Protein AF-0000000084442687 (afdb_homodimer)

Nearest PDB structures (foldseek):
  8gug-assembly1_A-2  TM=8.473E-01  e=2.117E-13  Vibrio parahaemolyticus RIMD 2210633
  6d0i-assembly2_C  TM=8.427E-01  e=3.547E-13  Sphingobium sp. YBL2
  6d0h-assembly2_C  TM=8.325E-01  e=9.956E-13  Sphingobium sp. YBL2
  6gw6-assembly1_D  TM=7.956E-01  e=2.013E-09  Pseudomonas putida KT2440
  4z9d-assembly3_C  TM=3.644E-01  e=1.236E-01  Escherichia coli

Solvent-accessible surface area (backbone atoms only — not comparable to full-atom values): 16606 Å² total; per-residue (Å²): 110,47,64,31,16,34,68,34,89,56,82,54,62,76,64,67,60,50,9,61,66,16,47,78,40,60,55,52,58,31,48,60,61,35,56,37,34,71,32,11,61,35,66,40,41,21,48,53,51,51,27,51,74,66,72,39,54,75,49,56,44,67,35,23,37,34,35,36,53,45,55,52,84,34,44,45,77,44,56,77,87,70,49,61,91,64,62,73,43,70,75,62,50,65,67,36,20,53,49,30,42,60,76,34,68,68,49,84,74,36,41,24,36,35,35,58,26,79,87,41,60,92,43,44,29,35,43,34,37,54,81,36,86,66,38,69,69,38,60,75,44,54,43,79,72,45,78,45,71,41,62,56,82,127,110,46,65,32,17,33,68,34,88,55,83,54,60,77,64,66,60,51,8,61,66,16,46,78,40,62,54,52,58,31,48,60,60,35,55,36,34,71,31,11,62,36,66,40,40,20,48,53,52,53,28,51,73,67,72,38,54,74,48,57,44,68,37,23,38,34,35,35,52,46,56,54,86,33,45,45,77,45,53,77,88,72,50,61,90,63,64,74,42,70,75,60,48,65,67,36,19,52,49,31,41,58,76,34,66,68,49,86,74,38,41,25,35,34,35,57,26,78,90,42,60,91,42,44,27,35,45,32,38,53,80,36,85,65,39,70,69,38,60,75,43,54,42,78,72,47,77,47,70,42,62,55,82,126

Secondary structure (DSSP, 8-state):
-EEEEEEES---HHHHTT-THHHHS--SS--TT---EEEESSHHHHHHHHHHHHT-BSSS-EEEEEEEEE-GGGEEE--GGGSPTTTT-SS--HHHHHHHIIIIIT-SS-SEEEEE-SS-TTSEEEEE-TTSTTHHHHHTTEEEEEEEE-----/-EEEEEEES---HHHHTT-THHHHS--SS--TT---EEEESSHHHHHHHHHHHHT-BSSS-EEEEEEEEE-GGGEEE--GGGSPTTTT-SS--HHHHHHHIIIIIT-SS-SEEEEE-SSSTTSEEEEE-TTSTTHHHHHTTEEEEEEEE-----

Organism: Legionella spiritensis (NCBI:txid452)

Foldseek 3Di:
DAKKKAKAADPDLCVQLVQCVQCDDPDLAAHRHARKHKIWRDPVVNLVVVCVVVVHDLFFDKIWMKMWDDDPQQEAEDAPVRADPCSLPPPRDCRNNVVCCVPDVVDARHQWYWAADSVGRVTIMIMGRCPHPCNVVGSVRMDIPGMDTGHHDD/DAKWKAKAADPDLCVQLVQCVQCDDPALAAHHHARKHKIWRDPVVNLVVVCVVVVHDPFFDKIWMKMWDDDPQQEAEDAPVRADPCSLPPPRDCRNNVVNCVPDVVDQRHQWYWAADSVGRVTIMIMGRCPHPCNVVGSVRMDIPGMDTGHHDD

InterPro domains:
  IPR014914 RES domain [PF08808] (4-136)
  IPR014914 RES domain [SM00953] (16-142)

pLDDT: mean 94.22, std 6.32, range [55.47, 98.81]

Structure (mmCIF, N/CA/C/O backbone):
data_AF-0000000084442687-model_v1
#
loop_
_entity.id
_entity.type
_entity.pdbx_description
1 polymer 'RES domain protein'
#
loop_
_atom_site.group_PDB
_atom_site.id
_atom_site.type_symbol
_atom_site.label_atom_id
_atom_site.label_alt_id
_atom_site.label_comp_id
_atom_site.label_asym_id
_atom_site.label_entity_id
_atom_site.label_seq_id
_atom_site.pdbx_PDB_ins_code
_atom_site.Cartn_x
_atom_site.Cartn_y
_atom_site.Cartn_z
_atom_site.occupancy
_atom_site.B_iso_or_equiv
_atom_site.auth_seq_id
_atom_site.auth_comp_id
_atom_site.auth_asym_id
_atom_site.auth_atom_id
_atom_site.pdbx_PDB_model_num
ATOM 1 N N . MET A 1 1 ? -2.361 -17.156 10.781 1 72.44 1 MET A N 1
ATOM 2 C CA . MET A 1 1 ? -3.221 -16.719 9.68 1 72.44 1 MET A CA 1
ATOM 3 C C . MET A 1 1 ? -2.857 -15.312 9.227 1 72.44 1 MET A C 1
ATOM 5 O O . MET A 1 1 ? -2.461 -14.477 10.039 1 72.44 1 MET A O 1
ATOM 9 N N . ALA A 1 2 ? -2.773 -15.211 7.918 1 79.69 2 ALA A N 1
ATOM 10 C CA . ALA A 1 2 ? -2.467 -13.891 7.371 1 79.69 2 ALA A CA 1
ATOM 11 C C . ALA A 1 2 ? -3.549 -13.438 6.395 1 79.69 2 ALA A C 1
ATOM 13 O O . ALA A 1 2 ? -4.117 -14.258 5.664 1 79.69 2 ALA A O 1
ATOM 14 N N . MET A 1 3 ? -3.908 -12.227 6.469 1 93.75 3 MET A N 1
ATOM 15 C CA . MET A 1 3 ? -4.891 -11.633 5.57 1 93.75 3 MET A CA 1
ATOM 16 C C . MET A 1 3 ? -4.227 -11.133 4.289 1 93.75 3 MET A C 1
ATOM 18 O O . MET A 1 3 ? -3.164 -10.516 4.34 1 93.75 3 MET A O 1
ATOM 22 N N . TRP A 1 4 ? -4.883 -11.547 3.197 1 97.69 4 TRP A N 1
ATOM 23 C CA . TRP A 1 4 ? -4.422 -11.125 1.879 1 97.69 4 TRP A CA 1
ATOM 24 C C . TRP A 1 4 ? -5.539 -10.43 1.104 1 97.69 4 TRP A C 1
ATOM 26 O O . TRP A 1 4 ? -6.719 -10.617 1.412 1 97.69 4 TRP A O 1
ATOM 36 N N . TYR A 1 5 ? -5.109 -9.688 0.091 1 98.06 5 TYR A N 1
ATOM 37 C CA . TYR A 1 5 ? -6.07 -8.828 -0.597 1 98.06 5 TYR A CA 1
ATOM 38 C C . TYR A 1 5 ? -5.934 -8.961 -2.109 1 98.06 5 TYR A C 1
ATOM 40 O O . TYR A 1 5 ? -4.832 -9.156 -2.625 1 98.06 5 TYR A O 1
ATOM 48 N N . ARG A 1 6 ? -7.031 -8.844 -2.775 1 97.25 6 ARG A N 1
ATOM 49 C CA . ARG A 1 6 ? -7.062 -8.898 -4.234 1 97.25 6 ARG A CA 1
ATOM 50 C C . ARG A 1 6 ? -8.031 -7.863 -4.797 1 97.25 6 ARG A C 1
ATOM 52 O O . ARG A 1 6 ? -9.094 -7.625 -4.223 1 97.25 6 ARG A O 1
ATOM 59 N N . ALA A 1 7 ? -7.605 -7.262 -5.855 1 96.75 7 ALA A N 1
ATOM 60 C CA . ALA A 1 7 ? -8.438 -6.34 -6.621 1 96.75 7 ALA A CA 1
ATOM 61 C C . ALA A 1 7 ? -8.891 -6.969 -7.934 1 96.75 7 ALA A C 1
ATOM 63 O O . ALA A 1 7 ? -8.156 -7.742 -8.547 1 96.75 7 ALA A O 1
ATOM 64 N N . HIS A 1 8 ? -10.062 -6.66 -8.328 1 95.56 8 HIS A N 1
ATOM 65 C CA . HIS A 1 8 ? -10.609 -7.199 -9.57 1 95.56 8 HIS A CA 1
ATOM 66 C C . HIS A 1 8 ? -11.641 -6.258 -10.172 1 95.56 8 HIS A C 1
ATOM 68 O O . HIS A 1 8 ? -12.18 -5.391 -9.477 1 95.56 8 HIS A O 1
ATOM 74 N N . ASN A 1 9 ? -11.922 -6.402 -11.453 1 93.75 9 ASN A N 1
ATOM 75 C CA . ASN A 1 9 ? -12.859 -5.535 -12.156 1 93.75 9 ASN A CA 1
ATOM 76 C C . ASN A 1 9 ? -14.297 -6 -11.969 1 93.75 9 ASN A C 1
ATOM 78 O O . ASN A 1 9 ? -15.242 -5.266 -12.289 1 93.75 9 ASN A O 1
ATOM 82 N N . THR A 1 10 ? -14.461 -7.215 -11.422 1 94.88 10 THR A N 1
ATOM 83 C CA . THR A 1 10 ? -15.805 -7.723 -11.188 1 94.88 10 THR A CA 1
ATOM 84 C C . THR A 1 10 ? -16.016 -8.055 -9.711 1 94.88 10 THR A C 1
ATOM 86 O O . THR A 1 10 ? -15.055 -8.352 -9 1 94.88 10 THR A O 1
ATOM 89 N N . LYS A 1 11 ? -17.297 -8.062 -9.32 1 95.12 11 LYS A N 1
ATOM 90 C CA . LYS A 1 11 ? -17.641 -8.391 -7.941 1 95.12 11 LYS A CA 1
ATOM 91 C C . LYS A 1 11 ? -17.875 -9.891 -7.781 1 95.12 11 LYS A C 1
ATOM 93 O O . LYS A 1 11 ? -18.031 -10.383 -6.66 1 95.12 11 LYS A O 1
ATOM 98 N N . MET A 1 12 ? -17.938 -10.617 -8.867 1 94.5 12 MET A N 1
ATOM 99 C CA . MET A 1 12 ? -18.297 -12.031 -8.836 1 94.5 12 MET A CA 1
ATOM 100 C C . MET A 1 12 ? -17.141 -12.875 -8.344 1 94.5 12 MET A C 1
ATOM 102 O O . MET A 1 12 ? -16.234 -13.195 -9.117 1 94.5 12 MET A O 1
ATOM 106 N N . ILE A 1 13 ? -17.281 -13.422 -7.188 1 91.38 13 ILE A N 1
ATOM 107 C CA . ILE A 1 13 ? -16.219 -14.125 -6.473 1 91.38 13 ILE A CA 1
ATOM 108 C C . ILE A 1 13 ? -15.727 -15.305 -7.312 1 91.38 13 ILE A C 1
ATOM 110 O O . ILE A 1 13 ? -14.531 -15.594 -7.34 1 91.38 13 ILE A O 1
ATOM 114 N N . LYS A 1 14 ? -16.641 -16.031 -7.984 1 90.19 14 LYS A N 1
ATOM 115 C CA . LYS A 1 14 ? -16.281 -17.219 -8.773 1 90.19 14 LYS A CA 1
ATOM 116 C C . LYS A 1 14 ? -15.242 -16.859 -9.844 1 90.19 14 LYS A C 1
ATOM 118 O O . LYS A 1 14 ? -14.398 -17.688 -10.188 1 90.19 14 LYS A O 1
ATOM 123 N N . TYR A 1 15 ? -15.234 -15.625 -10.32 1 93.38 15 TYR A N 1
ATOM 124 C CA . TYR A 1 15 ? -14.273 -15.195 -11.336 1 93.38 15 TYR A CA 1
ATOM 125 C C . TYR A 1 15 ? -13.016 -14.633 -10.695 1 93.38 15 TYR A C 1
ATOM 127 O O . TYR A 1 15 ? -11.914 -14.812 -11.211 1 93.38 15 TYR A O 1
ATOM 135 N N . VAL A 1 16 ? -13.172 -14.062 -9.547 1 94.25 16 VAL A N 1
ATOM 136 C CA . VAL A 1 16 ? -12.086 -13.367 -8.859 1 94.25 16 VAL A CA 1
ATOM 137 C C . VAL A 1 16 ? -11.008 -14.375 -8.445 1 94.25 16 VAL A C 1
ATOM 139 O O . VAL A 1 16 ? -9.812 -14.07 -8.516 1 94.25 16 VAL A O 1
ATOM 142 N N . PHE A 1 17 ? -11.414 -15.602 -8.102 1 94.62 17 PHE A N 1
ATOM 143 C CA . PHE A 1 17 ? -10.445 -16.547 -7.574 1 94.62 17 PHE A CA 1
ATOM 144 C C . PHE A 1 17 ? -10.359 -17.797 -8.453 1 94.62 17 PHE A C 1
ATOM 146 O O . PHE A 1 17 ? -9.875 -18.844 -8.023 1 94.62 17 PHE A O 1
ATOM 153 N N . SER A 1 18 ? -10.875 -17.688 -9.695 1 94.44 18 SER A N 1
ATOM 154 C CA . SER A 1 18 ? -10.789 -18.828 -10.617 1 94.44 18 SER A CA 1
ATOM 155 C C . SER A 1 18 ? -9.359 -19.047 -11.094 1 94.44 18 SER A C 1
ATOM 157 O O . SER A 1 18 ? -8.961 -20.188 -11.344 1 94.44 18 SER A O 1
ATOM 159 N N . GLY A 1 19 ? -8.617 -17.922 -11.234 1 96.62 19 GLY A N 1
ATOM 160 C CA . GLY A 1 19 ? -7.273 -17.969 -11.781 1 96.62 19 GLY A CA 1
ATOM 161 C C . GLY A 1 19 ? -7.246 -18.062 -13.289 1 96.62 19 GLY A C 1
ATOM 162 O O . GLY A 1 19 ? -6.195 -18.328 -13.883 1 96.62 19 GLY A O 1
ATOM 163 N N . ASP A 1 20 ? -8.383 -17.797 -13.961 1 96.5 20 ASP A N 1
ATOM 164 C CA . ASP A 1 20 ? -8.539 -18.047 -15.391 1 96.5 20 ASP A CA 1
ATOM 165 C C . ASP A 1 20 ? -7.66 -17.094 -16.203 1 96.5 20 ASP A C 1
ATOM 167 O O . ASP A 1 20 ? -7.25 -17.422 -17.312 1 96.5 20 ASP A O 1
ATOM 171 N N . GLY A 1 21 ? -7.336 -15.977 -15.664 1 94.75 21 GLY A N 1
ATOM 172 C CA . GLY A 1 21 ? -6.477 -15.047 -16.391 1 94.75 21 GLY A CA 1
ATOM 173 C C . GLY A 1 21 ? -5.148 -15.656 -16.797 1 94.75 21 GLY A C 1
ATOM 174 O O . GLY A 1 21 ? -4.633 -15.367 -17.875 1 94.75 21 GLY A O 1
ATOM 175 N N . GLY A 1 22 ? -4.613 -16.531 -15.938 1 96.94 22 GLY A N 1
ATOM 176 C CA . GLY A 1 22 ? -3.32 -17.156 -16.188 1 96.94 22 GLY A CA 1
ATOM 177 C C . GLY A 1 22 ? -3.322 -18.062 -17.391 1 96.94 22 GLY A C 1
ATOM 178 O O . GLY A 1 22 ? -2.264 -18.406 -17.922 1 96.94 22 GLY A O 1
ATOM 179 N N . LEU A 1 23 ? -4.562 -18.484 -17.828 1 97.38 23 LEU A N 1
ATOM 180 C CA . LEU A 1 23 ? -4.664 -19.344 -19 1 97.38 23 LEU A CA 1
ATOM 181 C C . LEU A 1 23 ? -4.281 -18.562 -20.266 1 97.38 23 LEU A C 1
ATOM 183 O O . LEU A 1 23 ? -3.773 -19.141 -21.219 1 97.38 23 LEU A O 1
ATOM 187 N N . TYR A 1 24 ? -4.41 -17.188 -20.234 1 96.25 24 TYR A N 1
ATOM 188 C CA . TYR A 1 24 ? -4.34 -16.406 -21.453 1 96.25 24 TYR A CA 1
ATOM 189 C C . TYR A 1 24 ? -3.105 -15.516 -21.469 1 96.25 24 TYR A C 1
ATOM 191 O O . TYR A 1 24 ? -2.65 -15.086 -22.531 1 96.25 24 TYR A O 1
ATOM 199 N N . VAL A 1 25 ? -2.582 -15.172 -20.312 1 94.88 25 VAL A N 1
ATOM 200 C CA . VAL A 1 25 ? -1.442 -14.266 -20.25 1 94.88 25 VAL A CA 1
ATOM 201 C C . VAL A 1 25 ? -0.451 -14.766 -19.203 1 94.88 25 VAL A C 1
ATOM 203 O O . VAL A 1 25 ? -0.851 -15.234 -18.125 1 94.88 25 VAL A O 1
ATOM 206 N N . PRO A 1 26 ? 0.841 -14.664 -19.531 1 96.88 26 PRO A N 1
ATOM 207 C CA . PRO A 1 26 ? 1.824 -14.977 -18.5 1 96.88 26 PRO A CA 1
ATOM 208 C C . PRO A 1 26 ? 1.978 -13.859 -17.469 1 96.88 26 PRO A C 1
ATOM 210 O O . PRO A 1 26 ? 1.725 -12.695 -17.781 1 96.88 26 PRO A O 1
ATOM 213 N N . GLY A 1 27 ? 2.281 -14.227 -16.312 1 95.94 27 GLY A N 1
ATOM 214 C CA . GLY A 1 27 ? 2.701 -13.312 -15.266 1 95.94 27 GLY A CA 1
ATOM 215 C C . GLY A 1 27 ? 4.129 -13.539 -14.805 1 95.94 27 GLY A C 1
ATOM 216 O O . GLY A 1 27 ? 4.867 -14.312 -15.422 1 95.94 27 GLY A O 1
ATOM 217 N N . ARG A 1 28 ? 4.543 -12.883 -13.812 1 96.56 28 ARG A N 1
ATOM 218 C CA . ARG A 1 28 ? 5.895 -13.062 -13.297 1 96.56 28 ARG A CA 1
ATOM 219 C C . ARG A 1 28 ? 6.098 -14.469 -12.75 1 96.56 28 ARG A C 1
ATOM 221 O O . ARG A 1 28 ? 7.164 -15.062 -12.93 1 96.56 28 ARG A O 1
ATOM 228 N N . TRP A 1 29 ? 4.965 -15.031 -12.164 1 98.5 29 TRP A N 1
ATOM 229 C CA . TRP A 1 29 ? 5.145 -16.297 -11.461 1 98.5 29 TRP A CA 1
ATOM 230 C C . TRP A 1 29 ? 4.344 -17.406 -12.125 1 98.5 29 TRP A C 1
ATOM 232 O O . TRP A 1 29 ? 4.145 -18.484 -11.547 1 98.5 29 TRP A O 1
ATOM 242 N N . ASN A 1 30 ? 3.758 -17.172 -13.25 1 98.56 30 ASN A N 1
ATOM 243 C CA . ASN A 1 30 ? 3.053 -18.234 -13.953 1 98.56 30 ASN A CA 1
ATOM 244 C C . ASN A 1 30 ? 3.334 -18.188 -15.453 1 98.56 30 ASN A C 1
ATOM 246 O O . ASN A 1 30 ? 3.367 -17.109 -16.047 1 98.56 30 ASN A O 1
ATOM 250 N N . HIS A 1 31 ? 3.451 -19.344 -16.078 1 98.31 31 HIS A N 1
ATOM 251 C CA . HIS A 1 31 ? 3.416 -19.484 -17.516 1 98.31 31 HIS A CA 1
ATOM 252 C C . HIS A 1 31 ? 1.999 -19.312 -18.062 1 98.31 31 HIS A C 1
ATOM 254 O O . HIS A 1 31 ? 1.025 -19.547 -17.344 1 98.31 31 HIS A O 1
ATOM 260 N N . LYS A 1 32 ? 2.012 -18.844 -19.297 1 97.88 32 LYS A N 1
ATOM 261 C CA . LYS A 1 32 ? 0.708 -18.891 -19.953 1 97.88 32 LYS A CA 1
ATOM 262 C C . LYS A 1 32 ? 0.126 -20.312 -19.906 1 97.88 32 LYS A C 1
ATOM 264 O O . LYS A 1 32 ? 0.837 -21.281 -20.156 1 97.88 32 LYS A O 1
ATOM 269 N N . GLY A 1 33 ? -1.162 -20.375 -19.609 1 98.06 33 GLY A N 1
ATOM 270 C CA . GLY A 1 33 ? -1.809 -21.672 -19.516 1 98.06 33 GLY A CA 1
ATOM 271 C C . GLY A 1 33 ? -1.955 -22.172 -18.094 1 98.06 33 GLY A C 1
ATOM 272 O O . GLY A 1 33 ? -2.615 -23.188 -17.844 1 98.06 33 GLY A O 1
ATOM 273 N N . ARG A 1 34 ? -1.328 -21.531 -17.141 1 98 34 ARG A N 1
ATOM 274 C CA . ARG A 1 34 ? -1.374 -21.875 -15.727 1 98 34 ARG A CA 1
ATOM 275 C C . ARG A 1 34 ? -2.377 -21.016 -14.977 1 98 34 ARG A C 1
ATOM 277 O O . ARG A 1 34 ? -2.205 -19.797 -14.891 1 98 34 ARG A O 1
ATOM 284 N N . LYS A 1 35 ? -3.453 -21.641 -14.438 1 98.19 35 LYS A N 1
ATOM 285 C CA . LYS A 1 35 ? -4.332 -20.875 -13.555 1 98.19 35 LYS A CA 1
ATOM 286 C C . LYS A 1 35 ? -3.576 -20.375 -12.328 1 98.19 35 LYS A C 1
ATOM 288 O O . LYS A 1 35 ? -2.773 -21.109 -11.742 1 98.19 35 LYS A O 1
ATOM 293 N N . VAL A 1 36 ? -3.857 -19.109 -11.969 1 98.56 36 VAL A N 1
ATOM 294 C CA . VAL A 1 36 ? -3.115 -18.5 -10.867 1 98.56 36 VAL A CA 1
ATOM 295 C C . VAL A 1 36 ? -3.912 -17.328 -10.297 1 98.56 36 VAL A C 1
ATOM 297 O O . VAL A 1 36 ? -4.656 -16.656 -11.016 1 98.56 36 VAL A O 1
ATOM 300 N N . VAL A 1 37 ? -3.785 -17.094 -9.031 1 97.5 37 VAL A N 1
ATOM 301 C CA . VAL A 1 37 ? -4.371 -15.93 -8.383 1 97.5 37 VAL A CA 1
ATOM 302 C C . VAL A 1 37 ? -3.287 -15.156 -7.637 1 97.5 37 VAL A C 1
ATOM 304 O O . VAL A 1 37 ? -2.496 -15.734 -6.891 1 97.5 37 VAL A O 1
ATOM 307 N N . TYR A 1 38 ? -3.283 -13.867 -7.898 1 98 38 TYR A N 1
ATOM 308 C CA . TYR A 1 38 ? -2.35 -12.992 -7.203 1 98 38 TYR A CA 1
ATOM 309 C C . TYR A 1 38 ? -3.061 -12.188 -6.121 1 98 38 TYR A C 1
ATOM 311 O O . TYR A 1 38 ? -4.133 -11.625 -6.363 1 98 38 TYR A O 1
ATOM 319 N N . CYS A 1 39 ? -2.459 -12.102 -4.988 1 97.94 39 CYS A N 1
ATOM 320 C CA . CYS A 1 39 ? -2.887 -11.258 -3.881 1 97.94 39 CYS A CA 1
ATOM 321 C C . CYS A 1 39 ? -1.71 -10.484 -3.297 1 97.94 39 CYS A C 1
ATOM 323 O O . CYS A 1 39 ? -0.564 -10.688 -3.701 1 97.94 39 CYS A O 1
ATOM 325 N N . SER A 1 40 ? -2.043 -9.562 -2.439 1 98.5 40 SER A N 1
ATOM 326 C CA . SER A 1 40 ? -1.019 -8.789 -1.746 1 98.5 40 SER A CA 1
ATOM 327 C C . SER A 1 40 ? -1.319 -8.68 -0.255 1 98.5 40 SER A C 1
ATOM 329 O O . SER A 1 40 ? -2.441 -8.953 0.178 1 98.5 40 SER A O 1
ATOM 331 N N . ASP A 1 41 ? -0.357 -8.297 0.483 1 98.12 41 ASP A N 1
ATOM 332 C CA . ASP A 1 41 ? -0.5 -8.352 1.935 1 98.12 41 ASP A CA 1
ATOM 333 C C . ASP A 1 41 ? -1.146 -7.082 2.475 1 98.12 41 ASP A C 1
ATOM 335 O O . ASP A 1 41 ? -1.393 -6.965 3.678 1 98.12 41 ASP A O 1
ATOM 339 N N . SER A 1 42 ? -1.45 -6.109 1.607 1 97.81 42 SER A N 1
ATOM 340 C CA . SER A 1 42 ? -2.199 -4.906 1.959 1 97.81 42 SER A CA 1
ATOM 341 C C . SER A 1 42 ? -3.055 -4.43 0.791 1 97.81 42 SER A C 1
ATOM 343 O O . SER A 1 42 ? -2.828 -4.824 -0.354 1 97.81 42 SER A O 1
ATOM 345 N N . ILE A 1 43 ? -3.994 -3.664 1.115 1 97.81 43 ILE A N 1
ATOM 346 C CA . ILE A 1 43 ? -4.848 -3.113 0.067 1 97.81 43 ILE A CA 1
ATOM 347 C C . ILE A 1 43 ? -4.051 -2.125 -0.781 1 97.81 43 ILE A C 1
ATOM 349 O O . ILE A 1 43 ? -4.199 -2.084 -2.004 1 97.81 43 ILE A O 1
ATOM 353 N N . ALA A 1 44 ? -3.178 -1.419 -0.17 1 97.56 44 ALA A N 1
ATOM 354 C CA . ALA A 1 44 ? -2.352 -0.463 -0.904 1 97.56 44 ALA A CA 1
ATOM 355 C C . ALA A 1 44 ? -1.451 -1.175 -1.908 1 97.56 44 ALA A C 1
ATOM 357 O O . ALA A 1 44 ? -1.354 -0.763 -3.066 1 97.56 44 ALA A O 1
ATOM 358 N N . LEU A 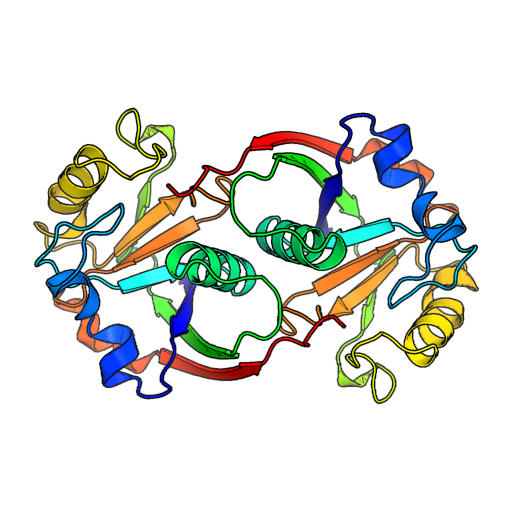1 45 ? -0.831 -2.219 -1.443 1 97.69 45 LEU A N 1
ATOM 359 C CA . LEU A 1 45 ? 0.025 -2.949 -2.371 1 97.69 45 LEU A CA 1
ATOM 360 C C . LEU A 1 45 ? -0.8 -3.59 -3.482 1 97.69 45 LEU A C 1
ATOM 362 O O . LEU A 1 45 ? -0.399 -3.57 -4.648 1 97.69 45 LEU A O 1
ATOM 366 N N . CYS A 1 46 ? -1.87 -4.137 -3.07 1 97.38 46 CYS A N 1
ATOM 367 C CA . CYS A 1 46 ? -2.787 -4.711 -4.047 1 97.38 46 CYS A CA 1
ATOM 368 C C . CYS A 1 46 ? -3.176 -3.684 -5.105 1 97.38 46 CYS A C 1
ATOM 370 O O . CYS A 1 46 ? -3.172 -3.984 -6.301 1 97.38 46 CYS A O 1
ATOM 372 N N . THR A 1 47 ? -3.475 -2.521 -4.672 1 95.56 47 THR A N 1
ATOM 373 C CA . THR A 1 47 ? -3.848 -1.435 -5.57 1 95.56 47 THR A CA 1
ATOM 374 C C . THR A 1 47 ? -2.689 -1.077 -6.496 1 95.56 47 THR A C 1
ATOM 376 O O . THR A 1 47 ? -2.871 -0.969 -7.711 1 95.56 47 THR A O 1
ATOM 379 N N . LEU A 1 48 ? -1.554 -0.939 -5.906 1 94.31 48 LEU A N 1
ATOM 380 C CA . LEU A 1 48 ? -0.364 -0.617 -6.688 1 94.31 48 LEU A CA 1
ATOM 381 C C . LEU A 1 48 ? -0.106 -1.681 -7.75 1 94.31 48 LEU A C 1
ATOM 383 O O . LEU A 1 48 ? 0.124 -1.355 -8.922 1 94.31 48 LEU A O 1
ATOM 387 N N . GLU A 1 49 ? -0.203 -2.953 -7.363 1 93.69 49 GLU A N 1
ATOM 388 C CA . GLU A 1 49 ? 0.028 -4.07 -8.273 1 93.69 49 GLU A CA 1
ATOM 389 C C . GLU A 1 49 ? -1.028 -4.113 -9.375 1 93.69 49 GLU A C 1
ATOM 391 O O . GLU A 1 49 ? -0.712 -4.379 -10.531 1 93.69 49 GLU A O 1
ATOM 396 N N . TRP A 1 50 ? -2.213 -3.879 -9.016 1 93 50 TRP A N 1
ATOM 397 C CA . TRP A 1 50 ? -3.318 -3.883 -9.969 1 93 50 TRP A CA 1
ATOM 398 C C . TRP A 1 50 ? -3.15 -2.77 -11 1 93 50 TRP A C 1
ATOM 400 O O . TRP A 1 50 ? -3.322 -2.994 -12.195 1 93 50 TRP A O 1
ATOM 410 N N . LEU A 1 51 ? -2.779 -1.608 -10.562 1 90.81 51 LEU A N 1
ATOM 411 C CA . LEU A 1 51 ? -2.543 -0.482 -11.453 1 90.81 51 LEU A CA 1
ATOM 412 C C . LEU A 1 51 ? -1.369 -0.764 -12.391 1 90.81 51 LEU A C 1
ATOM 414 O O . LEU A 1 51 ? -1.455 -0.521 -13.594 1 90.81 51 LEU A O 1
ATOM 418 N N . ALA A 1 52 ? -0.323 -1.302 -11.844 1 87.5 52 ALA A N 1
ATOM 419 C CA . ALA A 1 52 ? 0.868 -1.617 -12.625 1 87.5 52 ALA A CA 1
ATOM 420 C C . ALA A 1 52 ? 0.562 -2.67 -13.688 1 87.5 52 ALA A C 1
ATOM 422 O O . ALA A 1 52 ? 0.968 -2.529 -14.844 1 87.5 52 ALA A O 1
ATOM 423 N N . HIS A 1 53 ? -0.172 -3.625 -13.273 1 87.25 53 HIS A N 1
ATOM 424 C CA . HIS A 1 53 ? -0.512 -4.727 -14.172 1 87.25 53 HIS A CA 1
ATOM 425 C C . HIS A 1 53 ? -1.37 -4.242 -15.336 1 87.25 53 HIS A C 1
ATOM 427 O O . HIS A 1 53 ? -1.214 -4.715 -16.469 1 87.25 53 HIS A O 1
ATOM 433 N N . ASN A 1 54 ? -2.213 -3.307 -15.094 1 86.75 54 ASN A N 1
ATOM 434 C CA . ASN A 1 54 ? -3.172 -2.875 -16.109 1 86.75 54 ASN A CA 1
ATOM 435 C C . ASN A 1 54 ? -2.717 -1.597 -16.797 1 86.75 54 ASN A C 1
ATOM 437 O O . ASN A 1 54 ? -3.424 -1.068 -17.656 1 86.75 54 ASN A O 1
ATOM 441 N N . GLY A 1 55 ? -1.555 -1.121 -16.453 1 83.56 55 GLY A N 1
ATOM 442 C CA . GLY A 1 55 ? -1.057 0.102 -17.062 1 83.56 55 GLY A CA 1
ATOM 443 C C . GLY A 1 55 ? -1.938 1.306 -16.781 1 83.56 55 GLY A C 1
ATOM 444 O O . GLY A 1 55 ? -2.164 2.131 -17.672 1 83.56 55 GLY A O 1
ATOM 445 N N . LEU A 1 56 ? -2.463 1.384 -15.641 1 82.25 56 LEU A N 1
ATOM 446 C CA . LEU A 1 56 ? -3.391 2.449 -15.281 1 82.25 56 LEU A CA 1
ATOM 447 C C . LEU A 1 56 ? -2.691 3.52 -14.445 1 82.25 56 LEU A C 1
ATOM 449 O O . LEU A 1 56 ? -1.677 3.246 -13.805 1 82.25 56 LEU A O 1
ATOM 453 N N . SER A 1 57 ? -3.318 4.66 -14.562 1 83.81 57 SER A N 1
ATOM 454 C CA . SER A 1 57 ? -2.883 5.746 -13.695 1 83.81 57 SER A CA 1
ATOM 455 C C . SER A 1 57 ? -3.52 5.633 -12.312 1 83.81 57 SER A C 1
ATOM 457 O O . SER A 1 57 ? -4.477 4.875 -12.125 1 83.81 57 SER A O 1
ATOM 459 N N . VAL A 1 58 ? -2.955 6.387 -11.344 1 85.56 58 VAL A N 1
ATOM 460 C CA . VAL A 1 58 ? -3.471 6.348 -9.984 1 85.56 58 VAL A CA 1
ATOM 461 C C . VAL A 1 58 ? -4.738 7.191 -9.883 1 85.56 58 VAL A C 1
ATOM 463 O O . VAL A 1 58 ? -5.301 7.348 -8.797 1 85.56 58 VAL A O 1
ATOM 466 N N . SER A 1 59 ? -5.277 7.652 -11.031 1 83.31 59 SER A N 1
ATOM 467 C CA . SER A 1 59 ? -6.461 8.508 -11.016 1 83.31 59 SER A CA 1
ATOM 468 C C . SER A 1 59 ? -7.594 7.891 -11.836 1 83.31 59 SER A C 1
ATOM 470 O O . SER A 1 59 ? -7.355 7.309 -12.898 1 83.31 59 SER A O 1
ATOM 472 N N . GLY A 1 60 ? -8.82 8.031 -11.203 1 83.56 60 GLY A N 1
ATOM 473 C CA . GLY A 1 60 ? -10.031 7.75 -11.953 1 83.56 60 GLY A CA 1
ATOM 474 C C . GLY A 1 60 ? -10.266 6.27 -12.188 1 83.56 60 GLY A C 1
ATOM 475 O O . GLY A 1 60 ? -11.039 5.887 -13.062 1 83.56 60 GLY A O 1
ATOM 476 N N . TYR A 1 61 ? -9.594 5.422 -11.523 1 86.44 61 TYR A N 1
ATOM 477 C CA . TYR A 1 61 ? -9.828 3.988 -11.664 1 86.44 61 TYR A CA 1
ATOM 478 C C . TYR A 1 61 ? -10.867 3.504 -10.664 1 86.44 61 TYR A C 1
ATOM 480 O O . TYR A 1 61 ? -11.148 4.188 -9.672 1 86.44 61 TYR A O 1
ATOM 488 N N . SER A 1 62 ? -11.477 2.348 -11 1 93.69 62 SER A N 1
ATOM 489 C CA . SER A 1 62 ? -12.391 1.663 -10.094 1 93.69 62 SER A CA 1
ATOM 490 C C . SER A 1 62 ? -12.133 0.16 -10.078 1 93.69 62 SER A C 1
ATOM 492 O O . SER A 1 62 ? -11.75 -0.419 -11.094 1 93.69 62 SER A O 1
ATOM 494 N N . TYR A 1 63 ? -12.281 -0.366 -8.922 1 95.88 63 TYR A N 1
ATOM 495 C CA . TYR A 1 63 ? -12.141 -1.812 -8.789 1 95.88 63 TYR A CA 1
ATOM 496 C C . TYR A 1 63 ? -12.891 -2.33 -7.57 1 95.88 63 TYR A C 1
ATOM 498 O O . TYR A 1 63 ? -13.43 -1.545 -6.781 1 95.88 63 TYR A O 1
ATOM 506 N N . TYR A 1 64 ? -13.055 -3.629 -7.527 1 97.44 64 TYR A N 1
ATOM 507 C CA . TYR A 1 64 ? -13.594 -4.316 -6.363 1 97.44 64 TYR A CA 1
ATOM 508 C C . TYR A 1 64 ? -12.484 -4.934 -5.523 1 97.44 64 TYR A C 1
ATOM 510 O O . TYR A 1 64 ? -11.539 -5.516 -6.062 1 97.44 64 TYR A O 1
ATOM 518 N N . LYS A 1 65 ? -12.594 -4.824 -4.227 1 97.5 65 LYS A N 1
ATOM 519 C CA . LYS A 1 65 ? -11.594 -5.352 -3.299 1 97.5 65 LYS A CA 1
ATOM 520 C C . LYS A 1 65 ? -12.094 -6.621 -2.617 1 97.5 65 LYS A C 1
ATOM 522 O O . LYS A 1 65 ? -13.273 -6.715 -2.252 1 97.5 65 LYS A O 1
ATOM 527 N N . PHE A 1 66 ? -11.195 -7.488 -2.383 1 97.31 66 PHE A N 1
ATOM 528 C CA . PHE A 1 66 ? -11.484 -8.727 -1.677 1 97.31 66 PHE A CA 1
ATOM 529 C C . PHE A 1 66 ? -10.406 -9.031 -0.642 1 97.31 66 PHE A C 1
ATOM 531 O O . PHE A 1 66 ? -9.242 -8.648 -0.819 1 97.31 66 PHE A O 1
ATOM 538 N N . GLU A 1 67 ? -10.781 -9.641 0.377 1 96.81 67 GLU A N 1
ATOM 539 C CA . GLU A 1 67 ? -9.875 -10.172 1.387 1 96.81 67 GLU A CA 1
ATOM 540 C C . GLU A 1 67 ? -10.023 -11.68 1.528 1 96.81 67 GLU A C 1
ATOM 542 O O . GLU A 1 67 ? -11.133 -12.211 1.402 1 96.81 67 GLU A O 1
ATOM 547 N N . ILE A 1 68 ? -8.977 -12.328 1.763 1 95.44 68 ILE A N 1
ATOM 548 C CA . ILE A 1 68 ? -8.992 -13.773 1.959 1 95.44 68 ILE A CA 1
ATOM 549 C C . ILE A 1 68 ? -8.031 -14.156 3.084 1 95.44 68 ILE A C 1
ATOM 551 O O . ILE A 1 68 ? -6.914 -13.633 3.154 1 95.44 68 ILE A O 1
ATOM 555 N N . ASP A 1 69 ? -8.531 -15.008 3.975 1 94.81 69 ASP A N 1
ATOM 556 C CA . ASP A 1 69 ? -7.719 -15.523 5.074 1 94.81 69 ASP A CA 1
ATOM 557 C C . ASP A 1 69 ? -7.133 -16.891 4.727 1 94.81 69 ASP A C 1
ATOM 559 O O . ASP A 1 69 ? -7.871 -17.844 4.48 1 94.81 69 ASP A O 1
ATOM 563 N N . ILE A 1 70 ? -5.824 -16.969 4.727 1 95.44 70 ILE A N 1
ATOM 564 C CA . ILE A 1 70 ? -5.145 -18.219 4.398 1 95.44 70 ILE A CA 1
ATOM 565 C C . ILE A 1 70 ? -4.25 -18.641 5.562 1 95.44 70 ILE A C 1
ATOM 567 O O . ILE A 1 70 ? -3.408 -17.875 6.02 1 95.44 70 ILE A O 1
ATOM 571 N N . PRO A 1 71 ? -4.383 -19.875 6.051 1 95.06 71 PRO A N 1
ATOM 572 C CA . PRO A 1 71 ? -3.51 -20.359 7.121 1 95.06 71 PRO A CA 1
ATOM 573 C C . PRO A 1 71 ? -2.033 -20.344 6.73 1 95.06 71 PRO A C 1
ATOM 575 O O . PRO A 1 71 ? -1.68 -20.734 5.617 1 95.06 71 PRO A O 1
ATOM 578 N N . ASP A 1 72 ? -1.194 -20 7.691 1 96.06 72 ASP A N 1
ATOM 579 C CA . ASP A 1 72 ? 0.24 -19.875 7.445 1 96.06 72 ASP A CA 1
ATOM 580 C C . ASP A 1 72 ? 0.832 -21.219 7.016 1 96.06 72 ASP A C 1
ATOM 582 O O . ASP A 1 72 ? 1.771 -21.266 6.219 1 96.06 72 ASP A O 1
ATOM 586 N N . LYS A 1 73 ? 0.269 -22.266 7.48 1 96.19 73 LYS A N 1
ATOM 587 C CA . LYS A 1 73 ? 0.803 -23.594 7.195 1 96.19 73 LYS A CA 1
ATOM 588 C C . LYS A 1 73 ? 0.663 -23.938 5.715 1 96.19 73 LYS A C 1
ATOM 590 O O . LYS A 1 73 ? 1.331 -24.844 5.215 1 96.19 73 LYS A O 1
ATOM 595 N N . LEU A 1 74 ? -0.194 -23.203 5 1 97.19 74 LEU A N 1
ATOM 596 C CA . LEU A 1 74 ? -0.438 -23.469 3.588 1 97.19 74 LEU A CA 1
ATOM 597 C C . LEU A 1 74 ? 0.379 -22.547 2.703 1 97.19 74 LEU A C 1
ATOM 599 O O . LEU A 1 74 ? 0.27 -22.594 1.476 1 97.19 74 LEU A O 1
ATOM 603 N N . ILE A 1 75 ? 1.185 -21.703 3.33 1 98.12 75 ILE A N 1
ATOM 604 C CA . ILE A 1 75 ? 1.948 -20.703 2.59 1 98.12 75 ILE A CA 1
ATOM 605 C C . ILE A 1 75 ? 3.443 -20.953 2.768 1 98.12 75 ILE A C 1
ATOM 607 O O . ILE A 1 75 ? 3.936 -21.031 3.896 1 98.12 75 ILE A O 1
ATOM 611 N N . LYS A 1 76 ? 4.113 -21.094 1.688 1 98.62 76 LYS A N 1
ATOM 612 C CA . LYS A 1 76 ? 5.574 -21.094 1.731 1 98.62 76 LYS A CA 1
ATOM 613 C C . LYS A 1 76 ? 6.145 -19.719 1.459 1 98.62 76 LYS A C 1
ATOM 615 O O . LYS A 1 76 ? 5.855 -19.109 0.425 1 98.62 76 LYS A O 1
ATOM 620 N N . LYS A 1 77 ? 6.949 -19.25 2.318 1 98.38 77 LYS A N 1
ATOM 621 C CA . LYS A 1 77 ? 7.484 -17.891 2.219 1 98.38 77 LYS A CA 1
ATOM 622 C C . LYS A 1 77 ? 8.906 -17.906 1.659 1 98.38 77 LYS A C 1
ATOM 624 O O . LYS A 1 77 ? 9.742 -18.688 2.09 1 98.38 77 LYS A O 1
ATOM 629 N N . PHE A 1 78 ? 9.164 -17.031 0.714 1 98.75 78 PHE A N 1
ATOM 630 C CA . PHE A 1 78 ? 10.484 -16.891 0.129 1 98.75 78 PHE A CA 1
ATOM 631 C C . PHE A 1 78 ? 10.992 -15.453 0.291 1 98.75 78 PHE A C 1
ATOM 633 O O . PHE A 1 78 ? 10.242 -14.5 0.081 1 98.75 78 PHE A O 1
ATOM 640 N N . SER A 1 79 ? 12.219 -15.32 0.695 1 98.12 79 SER A N 1
ATOM 641 C CA . SER A 1 79 ? 12.898 -14.023 0.709 1 98.12 79 SER A CA 1
ATOM 642 C C . SER A 1 79 ? 13.625 -13.766 -0.605 1 98.12 79 SER A C 1
ATOM 644 O O . SER A 1 79 ? 13.703 -14.648 -1.46 1 98.12 79 SER A O 1
ATOM 646 N N . VAL A 1 80 ? 14.125 -12.594 -0.715 1 97 80 VAL A N 1
ATOM 647 C CA . VAL A 1 80 ? 14.852 -12.219 -1.922 1 97 80 VAL A CA 1
ATOM 648 C C . VAL A 1 80 ? 16.016 -13.18 -2.143 1 97 80 VAL A C 1
ATOM 650 O O . VAL A 1 80 ? 16.312 -13.562 -3.277 1 97 80 VAL A O 1
ATOM 653 N N . ASN A 1 81 ? 16.578 -13.625 -1.06 1 97.25 81 ASN A N 1
ATOM 654 C CA . ASN A 1 81 ? 17.766 -14.477 -1.143 1 97.25 81 ASN A CA 1
ATOM 655 C C . ASN A 1 81 ? 17.406 -15.883 -1.627 1 97.25 81 ASN A C 1
ATOM 657 O O . ASN A 1 81 ? 18.281 -16.641 -2.051 1 97.25 81 ASN A O 1
ATOM 661 N N . ASP A 1 82 ? 16.156 -16.203 -1.588 1 98.38 82 ASP A N 1
ATOM 662 C CA . ASP A 1 82 ? 15.688 -17.516 -2.008 1 98.38 82 ASP A CA 1
ATOM 663 C C . ASP A 1 82 ? 15.336 -17.531 -3.496 1 98.38 82 ASP A C 1
ATOM 665 O O . ASP A 1 82 ? 15.172 -18.594 -4.094 1 98.38 82 ASP A O 1
ATOM 669 N N . LEU A 1 83 ? 15.227 -16.359 -4.094 1 98.44 83 LEU A N 1
ATOM 670 C CA . LEU A 1 83 ? 14.68 -16.266 -5.441 1 98.44 83 LEU A CA 1
ATOM 671 C C . LEU A 1 83 ? 15.789 -16.312 -6.484 1 98.44 83 LEU A C 1
ATOM 673 O O . LEU A 1 83 ? 16.938 -15.984 -6.184 1 98.44 83 LEU A O 1
ATOM 677 N N . PRO A 1 84 ? 15.453 -16.75 -7.68 1 97.94 84 PRO A N 1
ATOM 678 C CA . PRO A 1 84 ? 16.484 -16.797 -8.727 1 97.94 84 PRO A CA 1
ATOM 679 C C . PRO A 1 84 ? 16.984 -15.406 -9.117 1 97.94 84 PRO A C 1
ATOM 681 O O . PRO A 1 84 ? 16.266 -14.414 -8.977 1 97.94 84 PRO A O 1
ATOM 684 N N . LYS A 1 85 ? 18.219 -15.406 -9.625 1 96.69 85 LYS A N 1
ATOM 685 C CA . LYS A 1 85 ? 18.75 -14.156 -10.156 1 96.69 85 LYS A CA 1
ATOM 686 C C . LYS A 1 85 ? 17.859 -13.578 -11.242 1 96.69 85 LYS A C 1
ATOM 688 O O . LYS A 1 85 ? 17.375 -14.305 -12.109 1 96.69 85 LYS A O 1
ATOM 693 N N . GLY A 1 86 ? 17.531 -12.281 -11.156 1 95.38 86 GLY A N 1
ATOM 694 C CA . GLY A 1 86 ? 16.703 -11.633 -12.148 1 95.38 86 GLY A CA 1
ATOM 695 C C . GLY A 1 86 ? 15.219 -11.727 -11.844 1 95.38 86 GLY A C 1
ATOM 696 O O . GLY A 1 86 ? 14.375 -11.445 -12.703 1 95.38 86 GLY A O 1
ATOM 697 N N . TRP A 1 87 ? 14.914 -12.141 -10.641 1 96.75 87 TRP A N 1
ATOM 698 C CA . TRP A 1 87 ? 13.523 -12.359 -10.281 1 96.75 87 TRP A CA 1
ATOM 699 C C . TRP A 1 87 ? 12.703 -11.086 -10.453 1 96.75 87 TRP A C 1
ATOM 701 O O . TRP A 1 87 ? 11.492 -11.141 -10.672 1 96.75 87 TRP A O 1
ATOM 711 N N . ASN A 1 88 ? 13.344 -9.953 -10.438 1 93.5 88 ASN A N 1
ATOM 712 C CA . ASN A 1 88 ? 12.656 -8.664 -10.5 1 93.5 88 ASN A CA 1
ATOM 713 C C . ASN A 1 88 ? 12.93 -7.957 -11.828 1 93.5 88 ASN A C 1
ATOM 715 O O . ASN A 1 88 ? 12.766 -6.738 -11.922 1 93.5 88 ASN A O 1
ATOM 719 N N . SER A 1 89 ? 13.336 -8.695 -12.844 1 92.44 89 SER A N 1
ATOM 720 C CA . SER A 1 89 ? 13.555 -8.109 -14.164 1 92.44 89 SER A CA 1
ATOM 721 C C . SER A 1 89 ? 12.242 -7.668 -14.805 1 92.44 89 SER A C 1
ATOM 723 O O . SER A 1 89 ? 11.18 -8.211 -14.484 1 92.44 89 SER A O 1
ATOM 725 N N . GLU A 1 90 ? 12.242 -6.68 -15.68 1 89.38 90 GLU A N 1
ATOM 726 C CA . GLU A 1 90 ? 11.094 -6.207 -16.453 1 89.38 90 GLU A CA 1
ATOM 727 C C . GLU A 1 90 ? 11.43 -6.113 -17.938 1 89.38 90 GLU A C 1
ATOM 729 O O . GLU A 1 90 ? 12.352 -5.395 -18.328 1 89.38 90 GLU A O 1
ATOM 734 N N . PRO A 1 91 ? 10.789 -6.852 -18.828 1 89.94 91 PRO A N 1
ATOM 735 C CA . PRO A 1 91 ? 9.672 -7.734 -18.484 1 89.94 91 PRO A CA 1
ATOM 736 C C . PRO A 1 91 ? 10.117 -8.977 -17.719 1 89.94 91 PRO A C 1
ATOM 738 O O . PRO A 1 91 ? 11.305 -9.336 -17.75 1 89.94 91 PRO A O 1
ATOM 741 N N . ALA A 1 92 ? 9.18 -9.57 -16.984 1 92.81 92 ALA A N 1
ATOM 742 C CA . ALA A 1 92 ? 9.461 -10.797 -16.25 1 92.81 92 ALA A CA 1
ATOM 743 C C . ALA A 1 92 ? 9.977 -11.891 -17.188 1 92.81 92 ALA A C 1
ATOM 745 O O . ALA A 1 92 ? 9.516 -12.016 -18.328 1 92.81 92 ALA A O 1
ATOM 746 N N . ILE A 1 93 ? 10.906 -12.672 -16.656 1 93.56 93 ILE A N 1
ATOM 747 C CA . ILE A 1 93 ? 11.5 -13.742 -17.453 1 93.56 93 ILE A CA 1
ATOM 748 C C . ILE A 1 93 ? 11.078 -15.102 -16.891 1 93.56 93 ILE A C 1
ATOM 750 O O . ILE A 1 93 ? 10.516 -15.18 -15.805 1 93.56 93 ILE A O 1
ATOM 754 N N . ASN A 1 94 ? 11.414 -16.125 -17.594 1 97.44 94 ASN A N 1
ATOM 755 C CA . ASN A 1 94 ? 10.883 -17.453 -17.312 1 97.44 94 ASN A CA 1
ATOM 756 C C . ASN A 1 94 ? 11.453 -18.031 -16.016 1 97.44 94 ASN A C 1
ATOM 758 O O . ASN A 1 94 ? 10.898 -18.969 -15.453 1 97.44 94 ASN A O 1
ATOM 762 N N . VAL A 1 95 ? 12.516 -17.453 -15.531 1 97.88 95 VAL A N 1
ATOM 763 C CA . VAL A 1 95 ? 13.172 -18.031 -14.359 1 97.88 95 VAL A CA 1
ATOM 764 C C . VAL A 1 95 ? 12.219 -18 -13.164 1 97.88 95 VAL A C 1
ATOM 766 O O . VAL A 1 95 ? 12.203 -18.922 -12.344 1 97.88 95 VAL A O 1
ATOM 769 N N . THR A 1 96 ? 11.422 -16.938 -13.039 1 98.5 96 THR A N 1
ATOM 770 C CA . THR A 1 96 ? 10.461 -16.875 -11.945 1 98.5 96 THR A CA 1
ATOM 771 C C . THR A 1 96 ? 9.305 -17.844 -12.18 1 98.5 96 THR A C 1
ATOM 773 O O . THR A 1 96 ? 8.828 -18.484 -11.234 1 98.5 96 THR A O 1
ATOM 776 N N . ARG A 1 97 ? 8.867 -18.016 -13.422 1 98.69 97 ARG A N 1
ATOM 777 C CA . ARG A 1 97 ? 7.785 -18.938 -13.75 1 98.69 97 ARG A CA 1
ATOM 778 C C . ARG A 1 97 ? 8.203 -20.375 -13.492 1 98.69 97 ARG A C 1
ATOM 780 O O . ARG A 1 97 ? 7.434 -21.172 -12.938 1 98.69 97 ARG A O 1
ATOM 787 N N . ASP A 1 98 ? 9.461 -20.656 -13.852 1 98.69 98 ASP A N 1
ATOM 788 C CA . ASP A 1 98 ? 10.008 -21.984 -13.594 1 98.69 98 ASP A CA 1
ATOM 789 C C . ASP A 1 98 ? 10.117 -22.25 -12.094 1 98.69 98 ASP A C 1
ATOM 791 O O . ASP A 1 98 ? 9.812 -23.359 -11.633 1 98.69 98 ASP A O 1
ATOM 795 N N . PHE A 1 99 ? 10.578 -21.297 -11.414 1 98.81 99 PHE A N 1
ATOM 796 C CA . PHE A 1 99 ? 10.672 -21.391 -9.969 1 98.81 99 PHE A CA 1
ATOM 797 C C . PHE A 1 99 ? 9.312 -21.719 -9.359 1 98.81 99 PHE A C 1
ATOM 799 O O . PHE A 1 99 ? 9.195 -22.625 -8.531 1 98.81 99 PHE A O 1
ATOM 806 N N . ALA A 1 100 ? 8.242 -21.016 -9.781 1 98.81 100 ALA A N 1
ATOM 807 C CA . ALA A 1 100 ? 6.895 -21.219 -9.25 1 98.81 100 ALA A CA 1
ATOM 808 C C . ALA A 1 100 ? 6.352 -22.594 -9.656 1 98.81 100 ALA A C 1
ATOM 810 O O . ALA A 1 100 ? 5.602 -23.219 -8.898 1 98.81 100 ALA A O 1
ATOM 811 N N . GLU A 1 101 ? 6.707 -23.078 -10.891 1 98.75 101 GLU A N 1
ATOM 812 C CA . GLU A 1 101 ? 6.301 -24.422 -11.273 1 98.75 101 GLU A CA 1
ATOM 813 C C . GLU A 1 101 ? 6.777 -25.453 -10.258 1 98.75 101 GLU A C 1
ATOM 815 O O . GLU A 1 101 ? 6.012 -26.328 -9.844 1 98.75 101 GLU A O 1
ATOM 820 N N . LYS A 1 102 ? 7.941 -25.266 -9.82 1 98.38 102 LYS A N 1
ATOM 821 C CA . LYS A 1 102 ? 8.547 -26.219 -8.906 1 98.38 102 LYS A CA 1
ATOM 822 C C . LYS A 1 102 ? 8.039 -26.016 -7.48 1 98.38 102 LYS A C 1
ATOM 824 O O . LYS A 1 102 ? 7.707 -26.984 -6.793 1 98.38 102 LYS A O 1
ATOM 829 N N . GLN A 1 103 ? 7.969 -24.75 -7.035 1 98.75 103 GLN A N 1
ATOM 830 C CA . GLN A 1 103 ? 7.758 -24.469 -5.617 1 98.75 103 GLN A CA 1
ATOM 831 C C . GLN A 1 103 ? 6.27 -24.406 -5.285 1 98.75 103 GLN A C 1
ATOM 833 O O . GLN A 1 103 ? 5.883 -24.516 -4.121 1 98.75 103 GLN A O 1
ATOM 838 N N . LEU A 1 104 ? 5.465 -24.234 -6.312 1 98.69 104 LEU A N 1
ATOM 839 C CA . LEU A 1 104 ? 4.055 -24 -6.039 1 98.69 104 LEU A CA 1
ATOM 840 C C . LEU A 1 104 ? 3.18 -25 -6.801 1 98.69 104 LEU A C 1
ATOM 842 O O . LEU A 1 104 ? 2.436 -25.766 -6.191 1 98.69 104 LEU A O 1
ATOM 846 N N . PHE A 1 105 ? 3.375 -25.094 -8.102 1 98.62 105 PHE A N 1
ATOM 847 C CA . PHE A 1 105 ? 2.352 -25.734 -8.922 1 98.62 105 PHE A CA 1
ATOM 848 C C . PHE A 1 105 ? 2.582 -27.234 -8.992 1 98.62 105 PHE A C 1
ATOM 850 O O . PHE A 1 105 ? 1.634 -28.016 -9.141 1 98.62 105 PHE A O 1
ATOM 857 N N . ASN A 1 106 ? 3.771 -27.719 -8.875 1 98.06 106 ASN A N 1
ATOM 858 C CA . ASN A 1 106 ? 4.086 -29.141 -9.016 1 98.06 106 ASN A CA 1
ATOM 859 C C . ASN A 1 106 ? 4.375 -29.781 -7.664 1 98.06 106 ASN A C 1
ATOM 861 O O . ASN A 1 106 ? 5.305 -30.578 -7.539 1 98.06 106 ASN A O 1
ATOM 865 N N . GLN A 1 107 ? 3.684 -29.375 -6.68 1 97.75 107 GLN A N 1
ATOM 866 C CA . GLN A 1 107 ? 3.695 -29.953 -5.34 1 97.75 107 GLN A CA 1
ATOM 867 C C . GLN A 1 107 ? 2.324 -29.828 -4.68 1 97.75 107 GLN A C 1
ATOM 869 O O . GLN A 1 107 ? 1.465 -29.078 -5.148 1 97.75 107 GLN A O 1
ATOM 874 N N . ASN A 1 108 ? 2.137 -30.562 -3.613 1 96.06 108 ASN A N 1
ATOM 875 C CA . ASN A 1 108 ? 0.79 -30.625 -3.055 1 96.06 108 ASN A CA 1
ATOM 876 C C . ASN A 1 108 ? 0.763 -30.156 -1.604 1 96.06 108 ASN A C 1
ATOM 878 O O . ASN A 1 108 ? -0.292 -30.141 -0.968 1 96.06 108 ASN A O 1
ATOM 882 N N . THR A 1 109 ? 1.828 -29.672 -1.112 1 97.56 109 THR A N 1
ATOM 883 C CA . THR A 1 109 ? 1.922 -29.281 0.289 1 97.56 109 THR A CA 1
ATOM 884 C C . THR A 1 109 ? 1.401 -27.859 0.486 1 97.56 109 THR A C 1
ATOM 886 O O . THR A 1 109 ? 0.587 -27.609 1.377 1 97.56 109 THR A O 1
ATOM 889 N N . PHE A 1 110 ? 1.864 -27 -0.351 1 98.19 110 PHE A N 1
ATOM 890 C CA . PHE A 1 110 ? 1.544 -25.578 -0.171 1 98.19 110 PHE A CA 1
ATOM 891 C C . PHE A 1 110 ? 0.533 -25.125 -1.213 1 98.19 110 PHE A C 1
ATOM 893 O O . PHE A 1 110 ? 0.669 -25.422 -2.398 1 98.19 110 PHE A O 1
ATOM 900 N N . LEU A 1 111 ? -0.41 -24.328 -0.8 1 97.75 111 LEU A N 1
ATOM 901 C CA . LEU A 1 111 ? -1.443 -23.734 -1.641 1 97.75 111 LEU A CA 1
ATOM 902 C C . LEU A 1 111 ? -0.928 -22.469 -2.326 1 97.75 111 LEU A C 1
ATOM 904 O O . LEU A 1 111 ? -1.388 -22.125 -3.414 1 97.75 111 LEU A O 1
ATOM 908 N N . ALA A 1 112 ? 0.038 -21.875 -1.608 1 98.56 112 ALA A N 1
ATOM 909 C CA . ALA A 1 112 ? 0.512 -20.578 -2.088 1 98.56 112 ALA A CA 1
ATOM 910 C C . ALA A 1 112 ? 1.977 -20.359 -1.718 1 98.56 112 ALA A C 1
ATOM 912 O O . ALA A 1 112 ? 2.494 -21 -0.801 1 98.56 112 ALA A O 1
ATOM 913 N N . ILE A 1 113 ? 2.596 -19.422 -2.453 1 98.81 113 ILE A N 1
ATOM 914 C CA . ILE A 1 113 ? 3.908 -18.922 -2.061 1 98.81 113 ILE A CA 1
ATOM 915 C C . ILE A 1 113 ? 3.832 -17.422 -1.825 1 98.81 113 ILE A C 1
ATOM 917 O O . ILE A 1 113 ? 3.102 -16.703 -2.523 1 98.81 113 ILE A O 1
ATOM 921 N N . SER A 1 114 ? 4.461 -16.984 -0.819 1 98.75 114 SER A N 1
ATOM 922 C CA . SER A 1 114 ? 4.633 -15.562 -0.513 1 98.75 114 SER A CA 1
ATOM 923 C C . SER A 1 114 ? 5.988 -15.055 -0.995 1 98.75 114 SER A C 1
ATOM 925 O O . SER A 1 114 ? 7.027 -15.609 -0.637 1 98.75 114 SER A O 1
ATOM 927 N N . VAL A 1 115 ? 5.988 -14.039 -1.833 1 98.81 115 VAL A N 1
ATOM 928 C CA . VAL A 1 115 ? 7.199 -13.523 -2.461 1 98.81 115 VAL A CA 1
ATOM 929 C C . VAL A 1 115 ? 7.25 -12 -2.318 1 98.81 115 VAL A C 1
ATOM 931 O O . VAL A 1 115 ? 6.215 -11.352 -2.18 1 98.81 115 VAL A O 1
ATOM 934 N N . PRO A 1 116 ? 8.43 -11.422 -2.354 1 98.12 116 PRO A N 1
ATOM 935 C CA . PRO A 1 116 ? 8.5 -9.961 -2.338 1 98.12 116 PRO A CA 1
ATOM 936 C C . PRO A 1 116 ? 7.863 -9.32 -3.568 1 98.12 116 PRO A C 1
ATOM 938 O O . PRO A 1 116 ? 7.926 -9.883 -4.664 1 98.12 116 PRO A O 1
ATOM 941 N N . SER A 1 117 ? 7.242 -8.188 -3.328 1 97.19 117 SER A N 1
ATOM 942 C CA . SER A 1 117 ? 6.773 -7.375 -4.449 1 97.19 117 SER A CA 1
ATOM 943 C C . SER A 1 117 ? 7.938 -6.719 -5.18 1 97.19 117 SER A C 1
ATOM 945 O O . SER A 1 117 ? 8.883 -6.242 -4.551 1 97.19 117 SER A O 1
ATOM 947 N N . VAL A 1 118 ? 7.848 -6.691 -6.48 1 94.25 118 VAL A N 1
ATOM 948 C CA . VAL A 1 118 ? 8.859 -5.973 -7.25 1 94.25 118 VAL A CA 1
ATOM 949 C C . VAL A 1 118 ? 8.719 -4.473 -7.008 1 94.25 118 VAL A C 1
ATOM 951 O O . VAL A 1 118 ? 9.719 -3.758 -6.906 1 94.25 118 VAL A O 1
ATOM 954 N N . MET A 1 119 ? 7.492 -3.998 -6.855 1 92.81 119 MET A N 1
ATOM 955 C CA . MET A 1 119 ? 7.219 -2.572 -6.695 1 92.81 119 MET A CA 1
ATOM 956 C C . MET A 1 119 ? 7.59 -2.102 -5.293 1 92.81 119 MET A C 1
ATOM 958 O O . MET A 1 119 ? 8.031 -0.964 -5.109 1 92.81 119 MET A O 1
ATOM 962 N N . VAL A 1 120 ? 7.371 -2.91 -4.336 1 95.31 120 VAL A N 1
ATOM 963 C CA . VAL A 1 120 ? 7.699 -2.652 -2.936 1 95.31 120 VAL A CA 1
ATOM 964 C C . VAL A 1 120 ? 8.352 -3.887 -2.32 1 95.31 120 VAL A C 1
ATOM 966 O O . VAL A 1 120 ? 7.699 -4.66 -1.616 1 95.31 120 VAL A O 1
ATOM 969 N N . PRO A 1 121 ? 9.609 -4.02 -2.451 1 94.69 121 PRO A N 1
ATOM 970 C CA . PRO A 1 121 ? 10.289 -5.262 -2.08 1 94.69 121 PRO A CA 1
ATOM 971 C C . PRO A 1 121 ? 10.156 -5.582 -0.592 1 94.69 121 PRO A C 1
ATOM 973 O O . PRO A 1 121 ? 10.359 -6.73 -0.184 1 94.69 121 PRO A O 1
ATOM 976 N N . GLU A 1 122 ? 9.859 -4.609 0.235 1 95.75 122 GLU A N 1
ATOM 977 C CA . GLU A 1 122 ? 9.695 -4.801 1.673 1 95.75 122 GLU A CA 1
ATOM 978 C C . GLU A 1 122 ? 8.359 -5.461 1.991 1 95.75 122 GLU A C 1
ATOM 980 O O . GLU A 1 122 ? 8.133 -5.918 3.113 1 95.75 122 GLU A O 1
ATOM 985 N N . GLU A 1 123 ? 7.461 -5.504 1.053 1 97.5 123 GLU A N 1
ATOM 986 C CA . GLU A 1 123 ? 6.125 -6.074 1.221 1 97.5 123 GLU A CA 1
ATOM 987 C C . GLU A 1 123 ? 5.926 -7.285 0.313 1 97.5 123 GLU A C 1
ATOM 989 O O . GLU A 1 123 ? 6.828 -7.66 -0.437 1 97.5 123 GLU A O 1
ATOM 994 N N . ARG A 1 124 ? 4.785 -7.91 0.45 1 98.31 124 ARG A N 1
ATOM 995 C CA . ARG A 1 124 ? 4.75 -9.242 -0.138 1 98.31 124 ARG A CA 1
ATOM 996 C C . ARG A 1 124 ? 3.512 -9.422 -1.011 1 98.31 124 ARG A C 1
ATOM 998 O O . ARG A 1 124 ? 2.432 -8.938 -0.673 1 98.31 124 ARG A O 1
ATOM 1005 N N . ASN A 1 125 ? 3.693 -10.172 -2.023 1 98.38 125 ASN A N 1
ATOM 1006 C CA . ASN A 1 125 ? 2.609 -10.742 -2.818 1 98.38 125 ASN A CA 1
ATOM 1007 C C . ASN A 1 125 ? 2.422 -12.227 -2.529 1 98.38 125 ASN A C 1
ATOM 1009 O O . ASN A 1 125 ? 3.342 -12.891 -2.045 1 98.38 125 ASN A O 1
ATOM 1013 N N . LEU A 1 126 ? 1.276 -12.625 -2.76 1 98.56 126 LEU A N 1
ATOM 1014 C CA . LEU A 1 126 ? 0.916 -14.039 -2.645 1 98.56 126 LEU A CA 1
ATOM 1015 C C . LEU A 1 126 ? 0.507 -14.609 -4 1 98.56 126 LEU A C 1
ATOM 1017 O O . LEU A 1 126 ? -0.302 -14.008 -4.711 1 98.56 126 LEU A O 1
ATOM 1021 N N . VAL A 1 127 ? 1.104 -15.695 -4.332 1 98.75 127 VAL A N 1
ATOM 1022 C CA . VAL A 1 127 ? 0.748 -16.438 -5.539 1 98.75 127 VAL A CA 1
ATOM 1023 C C . VAL A 1 127 ? 0.037 -17.734 -5.156 1 98.75 127 VAL A C 1
ATOM 1025 O O . VAL A 1 127 ? 0.618 -18.594 -4.488 1 98.75 127 VAL A O 1
ATOM 1028 N N . ILE A 1 128 ? -1.148 -17.906 -5.605 1 98.31 128 ILE A N 1
ATOM 1029 C CA . ILE A 1 128 ? -2.006 -19 -5.172 1 98.31 128 ILE A CA 1
ATOM 1030 C C . ILE A 1 128 ? -2.238 -19.969 -6.332 1 98.31 128 ILE A C 1
ATOM 1032 O O . ILE A 1 128 ? -2.48 -19.531 -7.465 1 98.31 128 ILE A O 1
ATOM 1036 N N . ASN A 1 129 ? -2.145 -21.234 -6.082 1 98.44 129 ASN A N 1
ATOM 1037 C CA . ASN A 1 129 ? -2.611 -22.297 -6.973 1 98.44 129 ASN A CA 1
ATOM 1038 C C . ASN A 1 129 ? -4.082 -22.609 -6.734 1 98.44 129 ASN A C 1
ATOM 1040 O O . ASN A 1 129 ? -4.418 -23.344 -5.809 1 98.44 129 ASN A O 1
ATOM 1044 N N . PRO A 1 130 ? -4.891 -22.094 -7.598 1 96.81 130 PRO A N 1
ATOM 1045 C CA . PRO A 1 130 ? -6.316 -22.297 -7.336 1 96.81 130 PRO A CA 1
ATOM 1046 C C . PRO A 1 130 ? -6.75 -23.75 -7.527 1 96.81 130 PRO A C 1
ATOM 1048 O O . PRO A 1 130 ? -7.867 -24.125 -7.156 1 96.81 130 PRO A O 1
ATOM 1051 N N . MET A 1 131 ? -5.891 -24.594 -8.023 1 96.44 131 MET A N 1
ATOM 1052 C CA . MET A 1 131 ? -6.223 -25.984 -8.258 1 96.44 131 MET A CA 1
ATOM 1053 C C . MET A 1 131 ? -5.797 -26.859 -7.082 1 96.44 131 MET A C 1
ATOM 1055 O O . MET A 1 131 ? -6.039 -28.062 -7.074 1 96.44 131 MET A O 1
ATOM 1059 N N . HIS A 1 132 ? -5.152 -26.312 -6.164 1 97.19 132 HIS A N 1
ATOM 1060 C CA . HIS A 1 132 ? -4.723 -27.047 -4.98 1 97.19 132 HIS A CA 1
ATOM 1061 C C . HIS A 1 132 ? -5.914 -27.609 -4.219 1 97.19 132 HIS A C 1
ATOM 1063 O O . HIS A 1 132 ? -6.965 -26.969 -4.133 1 97.19 132 HIS A O 1
ATOM 1069 N N . LYS A 1 133 ? -5.777 -28.688 -3.527 1 95.62 133 LYS A N 1
ATOM 1070 C CA . LYS A 1 133 ? -6.848 -29.406 -2.84 1 95.62 133 LYS A CA 1
ATOM 1071 C C . LYS A 1 133 ? -7.449 -28.562 -1.722 1 95.62 133 LYS A C 1
ATOM 1073 O O . LYS A 1 133 ? -8.641 -28.672 -1.423 1 95.62 133 LYS A O 1
ATOM 1078 N N . ASP A 1 134 ? -6.625 -27.703 -1.131 1 94.88 134 ASP A N 1
ATOM 1079 C CA . ASP A 1 134 ? -7.066 -26.938 0.03 1 94.88 134 ASP A CA 1
ATOM 1080 C C . ASP A 1 134 ? -7.777 -25.656 -0.397 1 94.88 134 ASP A C 1
ATOM 1082 O O . ASP A 1 134 ? -8.25 -24.891 0.447 1 94.88 134 ASP A O 1
ATOM 1086 N N . MET A 1 135 ? -7.891 -25.422 -1.692 1 94.06 135 MET A N 1
ATOM 1087 C CA . MET A 1 135 ? -8.516 -24.188 -2.182 1 94.06 135 MET A CA 1
ATOM 1088 C C . MET A 1 135 ? -9.977 -24.125 -1.764 1 94.06 135 MET A C 1
ATOM 1090 O O . MET A 1 135 ? -10.477 -23.047 -1.416 1 94.06 135 MET A O 1
ATOM 1094 N N . LYS A 1 136 ? -10.633 -25.203 -1.727 1 88.88 136 LYS A N 1
ATOM 1095 C CA . LYS A 1 136 ? -12.055 -25.234 -1.397 1 88.88 136 LYS A CA 1
ATOM 1096 C C . LYS A 1 136 ? -12.305 -24.734 0.021 1 88.88 136 LYS A C 1
ATOM 1098 O O . LYS A 1 136 ? -13.305 -24.062 0.279 1 88.88 136 LYS A O 1
ATOM 1103 N N . VAL A 1 137 ? -11.406 -24.969 0.885 1 87.19 137 VAL A N 1
ATOM 1104 C CA . VAL A 1 137 ? -11.578 -24.609 2.287 1 87.19 137 VAL A CA 1
ATOM 1105 C C . VAL A 1 137 ? -11.367 -23.109 2.461 1 87.19 137 VAL A C 1
ATOM 1107 O O . VAL A 1 137 ? -12.031 -22.469 3.281 1 87.19 137 VAL A O 1
ATOM 1110 N N . ILE A 1 138 ? -10.57 -22.531 1.626 1 87.88 138 ILE A N 1
ATOM 1111 C CA . ILE A 1 138 ? -10.242 -21.125 1.851 1 87.88 138 ILE A CA 1
ATOM 1112 C C . ILE A 1 138 ? -11.227 -20.234 1.097 1 87.88 138 ILE A C 1
ATOM 1114 O O . ILE A 1 138 ? -11.422 -19.078 1.463 1 87.88 138 ILE A O 1
ATOM 1118 N N . THR A 1 139 ? -11.875 -20.75 0.048 1 84.56 139 THR A N 1
ATOM 1119 C CA . THR A 1 139 ? -12.812 -19.953 -0.736 1 84.56 139 THR A CA 1
ATOM 1120 C C . THR A 1 139 ? -13.992 -19.5 0.125 1 84.56 139 THR A C 1
ATOM 1122 O O . THR A 1 139 ? -14.562 -18.438 -0.112 1 84.56 139 THR A O 1
ATOM 1125 N N . SER A 1 140 ? -14.25 -20.281 1.067 1 83.75 140 SER A N 1
ATOM 1126 C CA . SER A 1 140 ? -15.352 -19.953 1.968 1 83.75 140 SER A CA 1
ATOM 1127 C C . SER A 1 140 ? -14.969 -18.797 2.893 1 83.75 140 SER A C 1
ATOM 1129 O O . SER A 1 140 ? -15.836 -18.219 3.557 1 83.75 140 SER A O 1
ATOM 1131 N N . LYS A 1 141 ? -13.75 -18.406 2.852 1 88.44 141 LYS A N 1
ATOM 1132 C CA . LYS A 1 141 ? -13.258 -17.391 3.764 1 88.44 141 LYS A CA 1
ATOM 1133 C C . LYS A 1 141 ? -12.992 -16.078 3.025 1 88.44 141 LYS A C 1
ATOM 1135 O O . LYS A 1 141 ? -12.289 -15.195 3.539 1 88.44 141 LYS A O 1
ATOM 1140 N N . ILE A 1 142 ? -13.539 -15.984 1.852 1 92.38 142 ILE A N 1
ATOM 1141 C CA . ILE A 1 142 ? -13.398 -14.766 1.059 1 92.38 142 ILE A CA 1
ATOM 1142 C C . ILE A 1 142 ? -14.391 -13.711 1.552 1 92.38 142 ILE A C 1
ATOM 1144 O O . ILE A 1 142 ? -15.562 -14.008 1.77 1 92.38 142 ILE A O 1
ATOM 1148 N N . ASN A 1 143 ? -13.922 -12.531 1.755 1 95 143 ASN A N 1
ATOM 1149 C CA . ASN A 1 143 ? -14.734 -11.406 2.189 1 95 143 ASN A CA 1
ATOM 1150 C C . ASN A 1 143 ? -14.672 -10.25 1.192 1 95 143 ASN A C 1
ATOM 1152 O O . ASN A 1 143 ? -13.633 -9.602 1.055 1 95 143 ASN A O 1
ATOM 1156 N N . PRO A 1 144 ? -15.781 -9.992 0.473 1 95.56 144 PRO A N 1
ATOM 1157 C CA . PRO A 1 144 ? -15.797 -8.797 -0.374 1 95.56 144 PRO A CA 1
ATOM 1158 C C . PRO A 1 144 ? -15.758 -7.5 0.434 1 95.56 144 PRO A C 1
ATOM 1160 O O . PRO A 1 144 ? -16.469 -7.375 1.441 1 95.56 144 PRO A O 1
ATOM 1163 N N . LEU A 1 145 ? -14.953 -6.566 0.069 1 95.5 145 LEU A N 1
ATOM 1164 C CA . LEU A 1 145 ? -14.82 -5.293 0.774 1 95.5 145 LEU A CA 1
ATOM 1165 C C . LEU A 1 145 ? -15.555 -4.184 0.036 1 95.5 145 LEU A C 1
ATOM 1167 O O . LEU A 1 145 ? -15.648 -3.057 0.531 1 95.5 145 LEU A O 1
ATOM 1171 N N . GLY A 1 146 ? -16.016 -4.516 -1.165 1 95.06 146 GLY A N 1
ATOM 1172 C CA . GLY A 1 146 ? -16.812 -3.557 -1.907 1 95.06 146 GLY A CA 1
ATOM 1173 C C . GLY A 1 146 ? -16.047 -2.867 -3.018 1 95.06 146 GLY A C 1
ATOM 1174 O O . GLY A 1 146 ? -14.891 -3.201 -3.277 1 95.06 146 GLY A O 1
ATOM 1175 N N . LYS A 1 147 ? -16.766 -1.998 -3.715 1 95.44 147 LYS 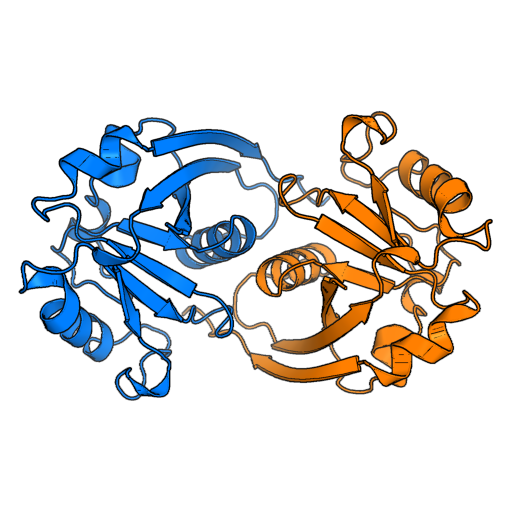A N 1
ATOM 1176 C CA . LYS A 1 147 ? -16.219 -1.255 -4.844 1 95.44 147 LYS A CA 1
ATOM 1177 C C . LYS A 1 147 ? -15.508 0.012 -4.375 1 95.44 147 LYS A C 1
ATOM 1179 O O . LYS A 1 147 ? -15.953 0.664 -3.426 1 95.44 147 LYS A O 1
ATOM 1184 N N . TYR A 1 148 ? -14.406 0.283 -4.949 1 93.25 148 TYR A N 1
ATOM 1185 C CA . TYR A 1 148 ? -13.727 1.558 -4.75 1 93.25 148 TYR A CA 1
ATOM 1186 C C . TYR A 1 148 ? -13.547 2.293 -6.07 1 93.25 148 TYR A C 1
ATOM 1188 O O . TYR A 1 148 ? -13.18 1.687 -7.082 1 93.25 148 TYR A O 1
ATOM 1196 N N . THR A 1 149 ? -13.82 3.609 -6.02 1 88.88 149 THR A N 1
ATOM 1197 C CA . THR A 1 149 ? -13.547 4.512 -7.133 1 88.88 149 THR A CA 1
ATOM 1198 C C . THR A 1 149 ? -12.617 5.641 -6.699 1 88.88 149 THR A C 1
ATOM 1200 O O . THR A 1 149 ? -12.953 6.41 -5.797 1 88.88 149 THR A O 1
ATOM 1203 N N . SER A 1 150 ? -11.469 5.617 -7.355 1 85.12 150 SER A N 1
ATOM 1204 C CA . SER A 1 150 ? -10.5 6.66 -7.023 1 85.12 150 SER A CA 1
ATOM 1205 C C . SER A 1 150 ? -10.969 8.023 -7.504 1 85.12 150 SER A C 1
ATOM 1207 O O . SER A 1 150 ? -11.523 8.148 -8.602 1 85.12 150 SER A O 1
ATOM 1209 N N . PRO A 1 151 ? -10.68 9.055 -6.695 1 80 151 PRO A N 1
ATOM 1210 C CA . PRO A 1 151 ? -11.016 10.398 -7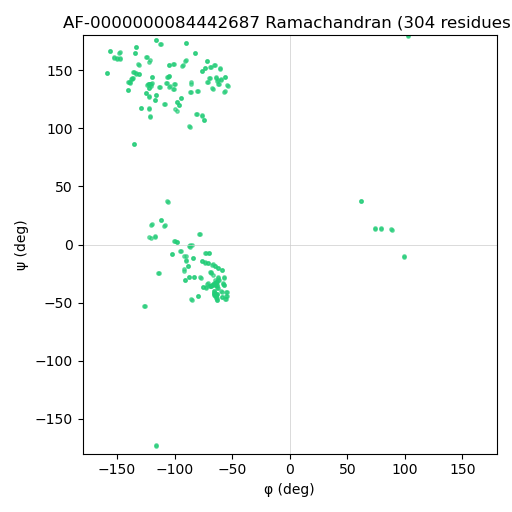.18 1 80 151 PRO A CA 1
ATOM 1211 C C . PRO A 1 151 ? -10.25 10.773 -8.445 1 80 151 PRO A C 1
ATOM 1213 O O . PRO A 1 151 ? -9.125 10.32 -8.648 1 80 151 PRO A O 1
ATOM 1216 N N . THR A 1 152 ? -10.93 11.469 -9.359 1 75.56 152 THR A N 1
ATOM 1217 C CA . THR A 1 152 ? -10.266 11.984 -10.555 1 75.56 152 THR A CA 1
ATOM 1218 C C . THR A 1 152 ? -9.539 13.289 -10.25 1 75.56 152 THR A C 1
ATOM 1220 O O . THR A 1 152 ? -10.156 14.25 -9.773 1 75.56 152 THR A O 1
ATOM 1223 N N . ARG A 1 153 ? -8.25 13.219 -10.305 1 64.81 153 ARG A N 1
ATOM 1224 C CA . ARG A 1 153 ? -7.496 14.453 -10.094 1 64.81 153 ARG A CA 1
ATOM 1225 C C . ARG A 1 153 ? -7.586 15.3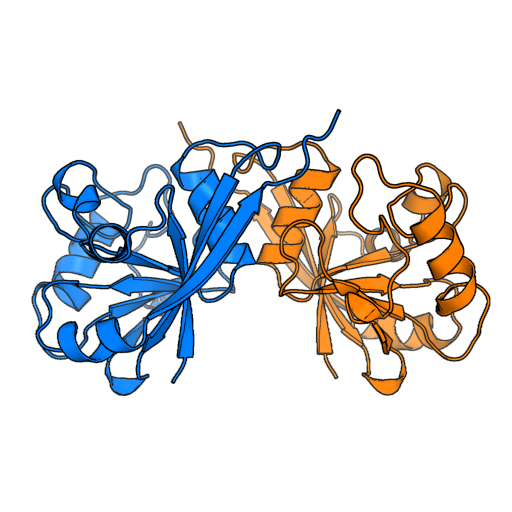67 -11.305 1 64.81 153 ARG A C 1
ATOM 1227 O O . ARG A 1 153 ? -7.34 14.93 -12.438 1 64.81 153 ARG A O 1
ATOM 1234 N N . LYS A 1 154 ? -8.414 16.531 -11.148 1 55.47 154 LYS A N 1
ATOM 1235 C CA . LYS A 1 154 ? -8.555 17.531 -12.195 1 55.47 154 LYS A CA 1
ATOM 1236 C C . LYS A 1 154 ? -7.383 18.516 -12.172 1 55.47 154 LYS A C 1
ATOM 1238 O O . LYS A 1 154 ? -6.824 18.797 -11.109 1 55.47 154 LYS A O 1
ATOM 1243 N N . MET B 1 1 ? 4.285 2.086 19.766 1 72.44 1 MET B N 1
ATOM 1244 C CA . MET B 1 1 ? 5.062 2.689 18.688 1 72.44 1 MET B CA 1
ATOM 1245 C C . MET B 1 1 ? 4.617 2.154 17.328 1 72.44 1 MET B C 1
ATOM 1247 O O . MET B 1 1 ? 4.254 0.984 17.203 1 72.44 1 MET B O 1
ATOM 1251 N N . ALA B 1 2 ? 4.441 3.113 16.438 1 79.31 2 ALA B N 1
ATOM 1252 C CA . ALA B 1 2 ? 4.047 2.709 15.102 1 79.31 2 ALA B CA 1
ATOM 1253 C C . ALA B 1 2 ? 5.043 3.211 14.062 1 79.31 2 ALA B C 1
ATOM 1255 O O . ALA B 1 2 ? 5.594 4.305 14.195 1 79.31 2 ALA B O 1
ATOM 1256 N N . MET B 1 3 ? 5.359 2.402 13.133 1 93.75 3 MET B N 1
ATOM 1257 C CA . MET B 1 3 ? 6.258 2.756 12.039 1 93.75 3 MET B CA 1
ATOM 1258 C C . MET B 1 3 ? 5.488 3.416 10.898 1 93.75 3 MET B C 1
ATOM 1260 O O . MET B 1 3 ? 4.414 2.949 10.516 1 93.75 3 MET B O 1
ATOM 1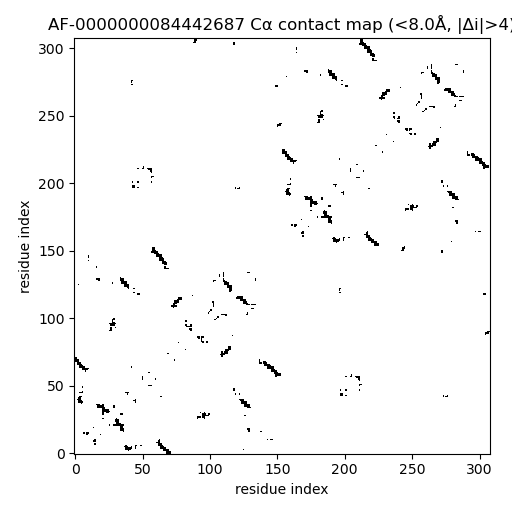264 N N . TRP B 1 4 ? 6.078 4.543 10.484 1 97.69 4 TRP B N 1
ATOM 1265 C CA . TRP B 1 4 ? 5.512 5.289 9.367 1 97.69 4 TRP B CA 1
ATOM 1266 C C . TRP B 1 4 ? 6.551 5.496 8.273 1 97.69 4 TRP B C 1
ATOM 1268 O O . TRP B 1 4 ? 7.754 5.41 8.523 1 97.69 4 TRP B O 1
ATOM 1278 N N . TYR B 1 5 ? 6.031 5.809 7.086 1 98.06 5 TYR B N 1
ATOM 1279 C CA . TYR B 1 5 ? 6.914 5.844 5.926 1 98.06 5 TYR B CA 1
ATOM 1280 C C . TYR B 1 5 ? 6.68 7.102 5.098 1 98.06 5 TYR B C 1
ATOM 1282 O O . TYR B 1 5 ? 5.551 7.59 5.004 1 98.06 5 TYR B O 1
ATOM 1290 N N . ARG B 1 6 ? 7.723 7.57 4.512 1 97.31 6 ARG B N 1
ATOM 1291 C CA . ARG B 1 6 ? 7.652 8.742 3.645 1 97.31 6 ARG B CA 1
ATOM 1292 C C . ARG B 1 6 ? 8.547 8.57 2.42 1 97.31 6 ARG B C 1
ATOM 1294 O O . ARG B 1 6 ? 9.641 8.008 2.516 1 97.31 6 ARG B O 1
ATOM 1301 N N . ALA B 1 7 ? 8.031 9 1.324 1 96.75 7 ALA B N 1
ATOM 1302 C CA . ALA B 1 7 ? 8.773 9.047 0.067 1 96.75 7 ALA B CA 1
ATOM 1303 C C . ALA B 1 7 ? 9.164 10.484 -0.29 1 96.75 7 ALA B C 1
ATOM 1305 O O . ALA B 1 7 ? 8.406 11.422 -0.023 1 96.75 7 ALA B O 1
ATOM 1306 N N . HIS B 1 8 ? 10.297 10.633 -0.859 1 95.62 8 HIS B N 1
ATOM 1307 C CA . HIS B 1 8 ? 10.766 11.953 -1.249 1 95.62 8 HIS B CA 1
ATOM 1308 C C . HIS B 1 8 ? 11.727 11.867 -2.434 1 95.62 8 HIS B C 1
ATOM 1310 O O . HIS B 1 8 ? 12.273 10.805 -2.717 1 95.62 8 HIS B O 1
ATOM 1316 N N . ASN B 1 9 ? 11.922 12.969 -3.121 1 93.75 9 ASN B N 1
ATOM 1317 C CA . ASN B 1 9 ? 12.773 13.008 -4.301 1 93.75 9 ASN B CA 1
ATOM 1318 C C . ASN B 1 9 ? 14.242 13.195 -3.924 1 93.75 9 ASN B C 1
ATOM 1320 O O . ASN B 1 9 ? 15.133 13.008 -4.754 1 93.75 9 ASN B O 1
ATOM 1324 N N . THR B 1 10 ? 14.484 13.539 -2.645 1 94.88 10 THR B N 1
ATOM 1325 C CA . THR B 1 10 ? 15.859 13.719 -2.197 1 94.88 10 THR B CA 1
ATOM 1326 C C . THR B 1 10 ? 16.172 12.781 -1.036 1 94.88 10 THR B C 1
ATOM 1328 O O . THR B 1 10 ? 15.281 12.367 -0.3 1 94.88 10 THR B O 1
ATOM 1331 N N . LYS B 1 11 ? 17.484 12.539 -0.86 1 95.06 11 LYS B N 1
ATOM 1332 C CA . LYS B 1 11 ? 17.922 11.68 0.231 1 95.06 11 LYS B CA 1
ATOM 1333 C C . LYS B 1 11 ? 18.219 12.492 1.486 1 95.06 11 LYS B C 1
ATOM 1335 O O . LYS B 1 11 ? 18.484 11.93 2.555 1 95.06 11 LYS B O 1
ATOM 1340 N N . MET B 1 12 ? 18.234 13.797 1.364 1 94.56 12 MET B N 1
ATOM 1341 C CA . MET B 1 12 ? 18.641 14.664 2.465 1 94.56 12 MET B CA 1
ATOM 1342 C C . MET B 1 12 ? 17.531 14.773 3.51 1 94.56 12 MET B C 1
ATOM 1344 O O . MET B 1 12 ? 16.578 15.539 3.338 1 94.56 12 MET B O 1
ATOM 1348 N N . ILE B 1 13 ? 17.781 14.211 4.645 1 91.62 13 ILE B N 1
ATOM 1349 C CA . ILE B 1 13 ? 16.797 14.062 5.711 1 91.62 13 ILE B CA 1
ATOM 1350 C C . ILE B 1 13 ? 16.281 15.438 6.137 1 91.62 13 ILE B C 1
ATOM 1352 O O . ILE B 1 13 ? 15.086 15.594 6.418 1 91.62 13 ILE B O 1
ATOM 1356 N N . LYS B 1 14 ? 17.156 16.453 6.234 1 90.44 14 LYS B N 1
ATOM 1357 C CA . LYS B 1 14 ? 16.781 17.797 6.684 1 90.44 14 LYS B CA 1
ATOM 1358 C C . LYS B 1 14 ? 15.672 18.375 5.812 1 90.44 14 LYS B C 1
ATOM 1360 O O . LYS B 1 14 ? 14.828 19.141 6.293 1 90.44 14 LYS B O 1
ATOM 1365 N N . TYR B 1 15 ? 15.586 17.969 4.551 1 93.44 15 TYR B N 1
ATOM 1366 C CA . TYR B 1 15 ? 14.555 18.453 3.645 1 93.44 15 TYR B CA 1
ATOM 1367 C C . TYR B 1 15 ? 13.32 17.562 3.688 1 93.44 15 TYR B C 1
ATOM 1369 O O . TYR B 1 15 ? 12.188 18.047 3.594 1 93.44 15 TYR B O 1
ATOM 1377 N N . VAL B 1 16 ? 13.547 16.328 3.941 1 94.31 16 VAL B N 1
ATOM 1378 C CA . VAL B 1 16 ? 12.492 15.32 3.902 1 94.31 16 VAL B CA 1
ATOM 1379 C C . VAL B 1 16 ? 11.477 15.586 5.02 1 94.31 16 VAL B C 1
ATOM 1381 O O . VAL B 1 16 ? 10.273 15.406 4.828 1 94.31 16 VAL B O 1
ATOM 1384 N N . PHE B 1 17 ? 11.953 16.094 6.16 1 94.81 17 PHE B N 1
ATOM 1385 C CA . PHE B 1 17 ? 11.055 16.25 7.297 1 94.81 17 PHE B CA 1
ATOM 1386 C C . PHE B 1 17 ? 10.953 17.703 7.719 1 94.81 17 PHE B C 1
ATOM 1388 O O . PHE B 1 17 ? 10.531 18 8.836 1 94.81 17 PHE B O 1
ATOM 1395 N N . SER B 1 18 ? 11.352 18.625 6.84 1 94.44 18 SER B N 1
ATOM 1396 C CA . SER B 1 18 ? 11.242 20.047 7.148 1 94.44 18 SER B CA 1
A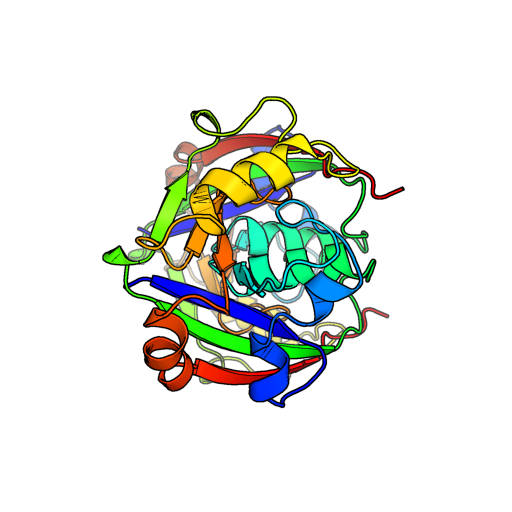TOM 1397 C C . SER B 1 18 ? 9.789 20.516 7.129 1 94.44 18 SER B C 1
ATOM 1399 O O . SER B 1 18 ? 9.406 21.406 7.883 1 94.44 18 SER B O 1
ATOM 1401 N N . GLY B 1 19 ? 9 19.875 6.207 1 96.62 19 GLY B N 1
ATOM 1402 C CA . GLY B 1 19 ? 7.625 20.297 6 1 96.62 19 GLY B CA 1
ATOM 1403 C C . GLY B 1 19 ? 7.496 21.531 5.137 1 96.62 19 GLY B C 1
ATOM 1404 O O . GLY B 1 19 ? 6.414 22.125 5.039 1 96.62 19 GLY B O 1
ATOM 1405 N N . ASP B 1 20 ? 8.57 21.938 4.453 1 96.5 20 ASP B N 1
ATOM 1406 C CA . ASP B 1 20 ? 8.633 23.203 3.742 1 96.5 20 ASP B CA 1
ATOM 1407 C C . ASP B 1 20 ? 7.668 23.219 2.555 1 96.5 20 ASP B C 1
ATOM 1409 O O . ASP B 1 20 ? 7.195 24.281 2.145 1 96.5 20 ASP B O 1
ATOM 1413 N N . GLY B 1 21 ? 7.352 22.094 2.031 1 94.69 21 GLY B N 1
ATOM 1414 C CA . GLY B 1 21 ? 6.418 22.047 0.916 1 94.69 21 GLY B CA 1
ATOM 1415 C C . GLY B 1 21 ? 5.086 22.688 1.226 1 94.69 21 GLY B C 1
ATOM 1416 O O . GLY B 1 21 ? 4.488 23.344 0.361 1 94.69 21 GLY B O 1
ATOM 1417 N N . GLY B 1 22 ? 4.641 22.547 2.482 1 96.94 22 GLY B N 1
ATOM 1418 C CA . GLY B 1 22 ? 3.357 23.094 2.9 1 96.94 22 GLY B CA 1
ATOM 1419 C C . GLY B 1 22 ? 3.309 24.609 2.857 1 96.94 22 GLY B C 1
ATOM 1420 O O . GLY B 1 22 ? 2.227 25.203 2.857 1 96.94 22 GLY B O 1
ATOM 1421 N N . LEU B 1 23 ? 4.52 25.25 2.836 1 97.38 23 LEU B N 1
ATOM 1422 C CA . LEU B 1 23 ? 4.566 26.703 2.752 1 97.38 23 LEU B CA 1
ATOM 1423 C C . LEU B 1 23 ? 4.078 27.188 1.39 1 97.38 23 LEU B C 1
ATOM 1425 O O . LEU B 1 23 ? 3.527 28.281 1.275 1 97.38 23 LEU B O 1
ATOM 1429 N N . TYR B 1 24 ? 4.152 26.312 0.327 1 96.25 24 TYR B N 1
ATOM 1430 C CA . TYR B 1 24 ? 3.977 26.781 -1.042 1 96.25 24 TYR B CA 1
ATOM 1431 C C . TYR B 1 24 ? 2.717 26.188 -1.662 1 96.25 24 TYR B C 1
ATOM 1433 O O . TYR B 1 24 ? 2.178 26.734 -2.627 1 96.25 24 TYR B O 1
ATOM 1441 N N . VAL B 1 25 ? 2.266 25.062 -1.176 1 94.94 25 VAL B N 1
ATOM 1442 C CA . VAL B 1 25 ? 1.104 24.406 -1.756 1 94.94 25 VAL B CA 1
ATOM 1443 C C . VAL B 1 25 ? 0.206 23.859 -0.644 1 94.94 25 VAL B C 1
ATOM 1445 O O . VAL B 1 25 ? 0.695 23.344 0.357 1 94.94 25 VAL B O 1
ATOM 1448 N N . PRO B 1 26 ? -1.102 24.031 -0.844 1 96.88 26 PRO B N 1
ATOM 1449 C CA . PRO B 1 26 ? -1.998 23.391 0.118 1 96.88 26 PRO B CA 1
ATOM 1450 C C . PRO B 1 26 ? -2.115 21.875 -0.105 1 96.88 26 PRO B C 1
ATOM 1452 O O . PRO B 1 26 ? -1.923 21.406 -1.226 1 96.88 26 PRO B O 1
ATOM 1455 N N . GLY B 1 27 ? -2.326 21.188 0.915 1 96 27 GLY B N 1
ATOM 1456 C CA . GLY B 1 27 ? -2.703 19.781 0.875 1 96 27 GLY B CA 1
ATOM 1457 C C . GLY B 1 27 ? -4.086 19.516 1.435 1 96 27 GLY B C 1
ATOM 1458 O O . GLY B 1 27 ? -4.844 20.453 1.699 1 96 27 GLY B O 1
ATOM 1459 N N . ARG B 1 28 ? -4.445 18.312 1.581 1 96.56 28 ARG B N 1
ATOM 1460 C CA . ARG B 1 28 ? -5.754 17.984 2.127 1 96.56 28 ARG B CA 1
ATOM 1461 C C . ARG B 1 28 ? -5.875 18.422 3.578 1 96.56 28 ARG B C 1
ATOM 1463 O O . ARG B 1 28 ? -6.934 18.906 4 1 96.56 28 ARG B O 1
ATOM 1470 N N . TRP B 1 29 ? -4.688 18.359 4.305 1 98.5 29 TRP B N 1
ATOM 1471 C CA . TRP B 1 29 ? -4.777 18.594 5.742 1 98.5 29 TRP B CA 1
ATOM 1472 C C . TRP B 1 29 ? -3.99 19.844 6.137 1 98.5 29 TRP B C 1
ATOM 1474 O O . TRP B 1 29 ? -3.719 20.062 7.32 1 98.5 29 TRP B O 1
ATOM 1484 N N . ASN B 1 30 ? -3.488 20.578 5.219 1 98.56 30 ASN B N 1
ATOM 1485 C CA . ASN B 1 30 ? -2.803 21.828 5.562 1 98.56 30 ASN B CA 1
ATOM 1486 C C . ASN B 1 30 ? -3.186 22.953 4.613 1 98.56 30 ASN B C 1
ATOM 1488 O O . ASN B 1 30 ? -3.291 22.75 3.402 1 98.56 30 ASN B O 1
ATOM 1492 N N . HIS B 1 31 ? -3.309 24.156 5.148 1 98.31 31 HIS B N 1
ATOM 1493 C CA . HIS B 1 31 ? -3.369 25.375 4.355 1 98.31 31 HIS B CA 1
ATOM 1494 C C . HIS B 1 31 ? -2 25.734 3.789 1 98.31 31 HIS B C 1
ATOM 1496 O O . HIS B 1 31 ? -0.972 25.359 4.355 1 98.31 31 HIS B O 1
ATOM 1502 N N . LYS B 1 32 ? -2.127 26.406 2.648 1 97.94 32 LYS B N 1
ATOM 1503 C CA . LYS B 1 32 ? -0.872 27 2.188 1 97.94 32 LYS B CA 1
ATOM 1504 C C . LYS B 1 32 ? -0.245 27.859 3.27 1 97.94 32 LYS B C 1
ATOM 1506 O O . LYS B 1 32 ? -0.94 28.641 3.93 1 97.94 32 LYS B O 1
ATOM 1511 N N . GLY B 1 33 ? 1.069 27.719 3.422 1 98 33 GLY B N 1
ATOM 1512 C CA . GLY B 1 33 ? 1.763 28.484 4.445 1 98 33 GLY B CA 1
ATOM 1513 C C . GLY B 1 33 ? 2.023 27.688 5.711 1 98 33 GLY B C 1
ATOM 1514 O O . GLY B 1 33 ? 2.732 28.141 6.605 1 98 33 GLY B O 1
ATOM 1515 N N . ARG B 1 34 ? 1.455 26.516 5.836 1 98 34 ARG B N 1
ATOM 1516 C CA . ARG B 1 34 ? 1.613 25.641 6.992 1 98 34 ARG B CA 1
ATOM 1517 C C . ARG B 1 34 ? 2.637 24.547 6.711 1 98 34 ARG B C 1
ATOM 1519 O O . ARG B 1 34 ? 2.43 23.703 5.828 1 98 34 ARG B O 1
ATOM 1526 N N . LYS B 1 35 ? 3.758 24.547 7.473 1 98.19 35 LYS B N 1
ATOM 1527 C CA . LYS B 1 35 ? 4.668 23.406 7.363 1 98.19 35 LYS B CA 1
ATOM 1528 C C . LYS B 1 35 ? 3.982 22.109 7.789 1 98.19 35 LYS B C 1
ATOM 1530 O O . LYS B 1 35 ? 3.246 22.094 8.773 1 98.19 35 LYS B O 1
ATOM 1535 N N . VAL B 1 36 ? 4.246 21.047 7.008 1 98.56 36 VAL B N 1
ATOM 1536 C CA . VAL B 1 36 ? 3.564 19.781 7.266 1 98.56 36 VAL B CA 1
ATOM 1537 C C . VAL B 1 36 ? 4.359 18.641 6.656 1 98.56 36 VAL B C 1
ATOM 1539 O O . VAL B 1 36 ? 5.023 18.797 5.629 1 98.56 36 VAL B O 1
ATOM 1542 N N . VAL B 1 37 ? 4.316 17.5 7.266 1 97.5 37 VAL B N 1
ATOM 1543 C CA . VAL B 1 37 ? 4.91 16.281 6.727 1 97.5 37 VAL B CA 1
ATOM 1544 C C . VAL B 1 37 ? 3.854 15.188 6.656 1 97.5 37 VAL B C 1
ATOM 1546 O O . VAL B 1 37 ? 3.139 14.945 7.629 1 97.5 37 VAL B O 1
ATOM 1549 N N . TYR B 1 38 ? 3.795 14.586 5.492 1 98 38 TYR B N 1
ATOM 1550 C CA . TYR B 1 38 ? 2.883 13.461 5.309 1 98 38 TYR B CA 1
ATOM 1551 C C . TYR B 1 38 ? 3.641 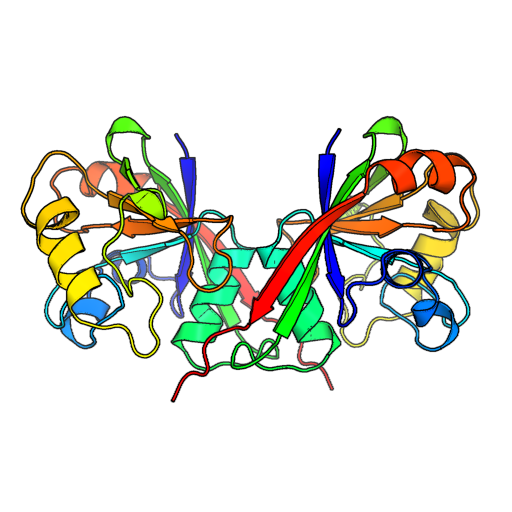12.141 5.301 1 98 38 TYR B C 1
ATOM 1553 O O . TYR B 1 38 ? 4.676 12.008 4.645 1 98 38 TYR B O 1
ATOM 1561 N N . CYS B 1 39 ? 3.113 11.188 5.988 1 97.94 39 CYS B N 1
ATOM 1562 C CA . CYS B 1 39 ? 3.59 9.805 5.988 1 97.94 39 CYS B CA 1
ATOM 1563 C C . CYS B 1 39 ? 2.43 8.828 5.828 1 97.94 39 CYS B C 1
ATOM 1565 O O . CYS B 1 39 ? 1.267 9.234 5.812 1 97.94 39 CYS B O 1
ATOM 1567 N N . SER B 1 40 ? 2.795 7.598 5.621 1 98.5 40 SER B N 1
ATOM 1568 C CA . SER B 1 40 ? 1.796 6.539 5.516 1 98.5 40 SER B CA 1
ATOM 1569 C C . SER B 1 40 ? 2.191 5.32 6.34 1 98.5 40 SER B C 1
ATOM 1571 O O . SER B 1 40 ? 3.35 5.188 6.746 1 98.5 40 SER B O 1
ATOM 1573 N N . ASP B 1 41 ? 1.271 4.473 6.562 1 98.12 41 ASP B N 1
ATOM 1574 C CA . ASP B 1 41 ? 1.515 3.383 7.504 1 98.12 41 ASP B CA 1
ATOM 1575 C C . ASP B 1 41 ? 2.148 2.184 6.801 1 98.12 41 ASP B C 1
ATOM 1577 O O . ASP B 1 41 ? 2.471 1.182 7.441 1 98.12 41 ASP B O 1
ATOM 1581 N N . SER B 1 42 ? 2.365 2.264 5.488 1 97.81 42 SER B N 1
ATOM 1582 C CA . SER B 1 42 ? 3.092 1.262 4.715 1 97.81 42 SER B CA 1
ATOM 1583 C C . SER B 1 42 ? 3.852 1.9 3.559 1 97.81 42 SER B C 1
ATOM 1585 O O . SER B 1 42 ? 3.561 3.033 3.166 1 97.81 42 SER B O 1
ATOM 1587 N N . ILE B 1 43 ? 4.793 1.204 3.102 1 97.81 43 ILE B N 1
ATOM 1588 C CA . ILE B 1 43 ? 5.555 1.708 1.965 1 97.81 43 ILE B CA 1
ATOM 1589 C C . ILE B 1 43 ? 4.672 1.728 0.719 1 97.81 43 ILE B C 1
ATOM 1591 O O . ILE B 1 43 ? 4.738 2.662 -0.083 1 97.81 43 ILE B O 1
ATOM 1595 N N . ALA B 1 44 ? 3.828 0.771 0.602 1 97.56 44 ALA B N 1
ATOM 1596 C CA . ALA B 1 44 ? 2.924 0.721 -0.544 1 97.56 44 ALA B CA 1
ATOM 1597 C C . ALA B 1 44 ? 1.98 1.92 -0.551 1 97.56 44 ALA B C 1
ATOM 1599 O O . ALA B 1 44 ? 1.794 2.566 -1.586 1 97.56 44 ALA B O 1
ATOM 1600 N N . LEU B 1 45 ? 1.417 2.191 0.604 1 97.69 45 LEU B N 1
ATOM 1601 C CA . LEU B 1 45 ? 0.525 3.346 0.657 1 97.69 45 LEU B CA 1
ATOM 1602 C C . LEU B 1 45 ? 1.295 4.637 0.412 1 97.69 45 LEU B C 1
ATOM 1604 O O . LEU B 1 45 ? 0.817 5.523 -0.3 1 97.69 45 LEU B O 1
ATOM 1608 N N . CYS B 1 46 ? 2.414 4.691 1.005 1 97.38 46 CYS B N 1
ATOM 1609 C CA . CYS B 1 46 ? 3.277 5.844 0.785 1 97.38 46 CYS B CA 1
ATOM 1610 C C . CYS B 1 46 ? 3.559 6.039 -0.7 1 97.38 46 CYS B C 1
ATOM 1612 O O . CYS B 1 46 ? 3.477 7.16 -1.209 1 97.38 46 CYS B O 1
ATOM 1614 N N . THR B 1 47 ? 3.848 4.984 -1.357 1 95.56 47 THR B N 1
ATOM 1615 C CA . THR B 1 47 ? 4.121 5.016 -2.789 1 95.56 47 THR B CA 1
ATOM 1616 C C . THR B 1 47 ? 2.893 5.48 -3.566 1 95.56 47 THR B C 1
ATOM 1618 O O . THR B 1 47 ? 2.986 6.363 -4.418 1 95.56 47 THR B O 1
ATOM 1621 N N . LEU B 1 48 ? 1.799 4.895 -3.234 1 94.31 48 LEU B N 1
ATOM 1622 C CA . LEU B 1 48 ? 0.548 5.258 -3.891 1 94.31 48 LEU B CA 1
ATOM 1623 C C . LEU B 1 48 ? 0.249 6.742 -3.703 1 94.31 48 LEU B C 1
ATOM 1625 O O . LEU B 1 48 ? -0.073 7.441 -4.668 1 94.31 48 LEU B O 1
ATOM 1629 N N . GLU B 1 49 ? 0.411 7.234 -2.473 1 93.69 49 GLU B N 1
ATOM 1630 C CA . GLU B 1 49 ? 0.154 8.633 -2.15 1 93.69 49 GLU B CA 1
ATOM 1631 C C . GLU B 1 49 ? 1.132 9.555 -2.875 1 93.69 49 GLU B C 1
ATOM 1633 O O . GLU B 1 49 ? 0.744 10.617 -3.371 1 93.69 49 GLU B O 1
ATOM 1638 N N . TRP B 1 50 ? 2.34 9.164 -2.916 1 93.06 50 TRP B N 1
ATOM 1639 C CA . TRP B 1 50 ? 3.375 9.945 -3.58 1 93.06 50 TRP B CA 1
ATOM 1640 C C . TRP B 1 50 ? 3.104 10.047 -5.078 1 93.06 50 TRP B C 1
ATOM 1642 O O . TRP B 1 50 ? 3.199 11.133 -5.66 1 93.06 50 TRP B O 1
ATOM 1652 N N . LEU B 1 51 ? 2.723 8.969 -5.691 1 90.94 51 LEU B N 1
ATOM 1653 C CA . LEU B 1 51 ? 2.395 8.961 -7.109 1 90.94 51 LEU B CA 1
ATOM 1654 C C . LEU B 1 51 ? 1.168 9.82 -7.395 1 90.94 51 LEU B C 1
ATOM 1656 O O . LEU B 1 51 ? 1.164 10.609 -8.344 1 90.94 51 LEU B O 1
ATOM 1660 N N . ALA B 1 52 ? 0.18 9.695 -6.562 1 87.69 52 ALA B N 1
ATOM 1661 C CA . ALA B 1 52 ? -1.05 10.469 -6.723 1 87.69 52 ALA B CA 1
ATOM 1662 C C . ALA B 1 52 ? -0.782 11.961 -6.586 1 87.69 52 ALA B C 1
ATOM 1664 O O . ALA B 1 52 ? -1.265 12.766 -7.391 1 87.69 52 ALA B O 1
ATOM 1665 N N . HIS B 1 53 ? -0.001 12.273 -5.637 1 87.31 53 HIS B N 1
ATOM 1666 C CA . HIS B 1 53 ? 0.312 13.672 -5.363 1 87.31 53 HIS B CA 1
ATOM 1667 C C . HIS B 1 53 ? 1.076 14.305 -6.52 1 87.31 53 HIS B C 1
ATOM 1669 O O . HIS B 1 53 ? 0.858 15.477 -6.848 1 87.31 53 HIS B O 1
ATOM 1675 N N . ASN B 1 54 ? 1.903 13.547 -7.148 1 86.94 54 ASN B N 1
ATOM 1676 C CA . ASN B 1 54 ? 2.779 14.102 -8.18 1 86.94 54 ASN B CA 1
ATOM 1677 C C . ASN B 1 54 ? 2.238 13.828 -9.578 1 86.94 54 ASN B C 1
ATOM 1679 O O . ASN B 1 54 ? 2.867 14.195 -10.57 1 86.94 54 ASN B O 1
ATOM 1683 N N . GLY B 1 55 ? 1.081 13.219 -9.648 1 83.62 55 GLY B N 1
ATOM 1684 C CA . GLY B 1 55 ? 0.505 12.914 -10.945 1 83.62 55 GLY B CA 1
ATOM 1685 C C . GLY B 1 55 ? 1.366 11.977 -11.781 1 83.62 55 GLY B C 1
ATOM 1686 O O . GLY B 1 55 ? 1.501 12.164 -12.992 1 83.62 55 GLY B O 1
ATOM 1687 N N . LEU B 1 56 ? 1.968 11.062 -11.172 1 82.38 56 LEU B N 1
ATOM 1688 C CA . LEU B 1 56 ? 2.887 10.148 -11.836 1 82.38 56 LEU B CA 1
ATOM 1689 C C . LEU B 1 56 ? 2.215 8.805 -12.117 1 82.38 56 LEU B C 1
ATOM 1691 O O . LEU B 1 56 ? 1.254 8.438 -11.438 1 82.38 56 LEU B O 1
ATOM 1695 N N . SER B 1 57 ? 2.799 8.211 -13.117 1 84.06 57 SER B N 1
ATOM 1696 C CA . SER B 1 57 ? 2.395 6.836 -13.398 1 84.06 57 SER B CA 1
ATOM 1697 C C . SER B 1 57 ? 3.117 5.852 -12.484 1 84.06 57 SER B C 1
ATOM 1699 O O . SER B 1 57 ? 4.102 6.207 -11.836 1 84.06 57 SER B O 1
ATOM 1701 N N . VAL B 1 58 ? 2.586 4.609 -12.438 1 85.75 58 VAL B N 1
ATOM 1702 C CA . VAL B 1 58 ? 3.188 3.584 -11.586 1 85.75 58 VAL B CA 1
ATOM 1703 C C . VAL B 1 58 ? 4.434 3.016 -12.266 1 85.75 58 VAL B C 1
ATOM 1705 O O . VAL B 1 58 ? 5.059 2.09 -11.75 1 85.75 58 VAL B O 1
ATOM 1708 N N . SER B 1 59 ? 4.875 3.629 -13.383 1 83.5 59 SER B N 1
ATOM 1709 C CA . SER B 1 59 ? 6.031 3.125 -14.117 1 83.5 59 SER B CA 1
ATOM 1710 C C . SER B 1 59 ? 7.125 4.184 -14.211 1 83.5 59 SER B C 1
ATOM 1712 O O . SER B 1 59 ? 6.84 5.367 -14.406 1 83.5 59 SER B O 1
ATOM 1714 N N . GLY B 1 60 ? 8.391 3.652 -14 1 83.81 60 GLY B N 1
ATOM 1715 C CA . GLY B 1 60 ? 9.555 4.453 -14.328 1 83.81 60 GLY B CA 1
ATOM 1716 C C . GLY B 1 60 ? 9.812 5.57 -13.336 1 83.81 60 GLY B C 1
ATOM 1717 O O . GLY B 1 60 ? 10.547 6.516 -13.633 1 83.81 60 GLY B O 1
ATOM 1718 N N . TYR B 1 61 ? 9.203 5.551 -12.234 1 86.31 61 TYR B N 1
ATOM 1719 C CA . TYR B 1 61 ? 9.477 6.566 -11.219 1 86.31 61 TYR B CA 1
ATOM 1720 C C . TYR B 1 61 ? 10.594 6.125 -10.289 1 86.31 61 TYR B C 1
ATOM 1722 O O . TYR B 1 61 ? 10.93 4.938 -10.227 1 86.31 61 TYR B O 1
ATOM 1730 N N . SER B 1 62 ? 11.219 7.133 -9.617 1 93.69 62 SER B N 1
ATOM 1731 C CA . SER B 1 62 ? 12.219 6.883 -8.586 1 93.69 62 SER B CA 1
ATOM 1732 C C . SER B 1 62 ? 12.008 7.805 -7.383 1 93.69 62 SER B C 1
ATOM 1734 O O . SER B 1 62 ? 11.57 8.945 -7.539 1 93.69 62 SER B O 1
ATOM 1736 N N . TYR B 1 63 ? 12.258 7.223 -6.273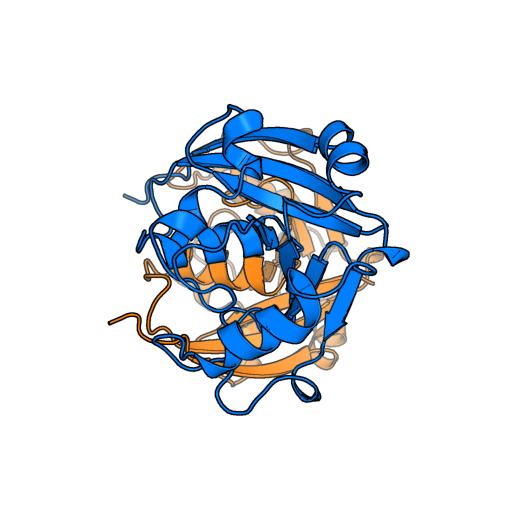 1 95.81 63 TYR B N 1
ATOM 1737 C CA . TYR B 1 63 ? 12.164 8.023 -5.055 1 95.81 63 TYR B CA 1
ATOM 1738 C C . TYR B 1 63 ? 13.023 7.426 -3.947 1 95.81 63 TYR B C 1
ATOM 1740 O O . TYR B 1 63 ? 13.594 6.344 -4.105 1 95.81 63 TYR B O 1
ATOM 1748 N N . TYR B 1 64 ? 13.219 8.219 -2.914 1 97.44 64 TYR B N 1
ATOM 1749 C CA . TYR B 1 64 ? 13.875 7.762 -1.692 1 97.44 64 TYR B CA 1
ATOM 1750 C C . TYR B 1 64 ? 12.844 7.457 -0.609 1 97.44 64 TYR B C 1
ATOM 1752 O O . TYR B 1 64 ? 11.891 8.219 -0.42 1 97.44 64 TYR B O 1
ATOM 1760 N N . LYS B 1 65 ? 13.047 6.367 0.102 1 97.5 65 LYS B N 1
ATOM 1761 C CA . LYS B 1 65 ? 12.133 5.938 1.158 1 97.5 65 LYS B CA 1
ATOM 1762 C C . LYS B 1 65 ? 12.719 6.219 2.539 1 97.5 65 LYS B C 1
ATOM 1764 O O . LYS B 1 65 ? 13.914 6.027 2.762 1 97.5 65 LYS B O 1
ATOM 1769 N N . PHE B 1 66 ? 11.859 6.555 3.42 1 97.31 66 PHE B N 1
ATOM 1770 C CA . PHE B 1 66 ? 12.234 6.789 4.809 1 97.31 66 PHE B CA 1
ATOM 1771 C C . PHE B 1 66 ? 11.242 6.133 5.758 1 97.31 66 PHE B C 1
ATOM 1773 O O . PHE B 1 66 ? 10.062 5.992 5.43 1 97.31 66 PHE B O 1
ATOM 1780 N N . GLU B 1 67 ? 11.711 5.73 6.84 1 96.81 67 GLU B N 1
ATOM 1781 C CA . GLU B 1 67 ? 10.891 5.246 7.945 1 96.81 67 GLU B CA 1
ATOM 1782 C C . GLU B 1 67 ? 11.102 6.086 9.203 1 96.81 67 GLU B C 1
ATOM 1784 O O . GLU B 1 67 ? 12.211 6.555 9.461 1 96.81 67 GLU B O 1
ATOM 1789 N N . ILE B 1 68 ? 10.086 6.277 9.93 1 95.44 68 ILE B N 1
ATOM 1790 C CA . ILE B 1 68 ? 10.164 7.027 11.172 1 95.44 68 ILE B CA 1
ATOM 1791 C C . ILE B 1 68 ? 9.297 6.363 12.234 1 95.44 68 ILE B C 1
ATOM 1793 O O . ILE B 1 68 ? 8.172 5.949 11.953 1 95.44 68 ILE B O 1
ATOM 1797 N N . ASP B 1 69 ? 9.875 6.207 13.414 1 94.81 69 ASP B N 1
ATOM 1798 C CA . ASP B 1 69 ? 9.164 5.648 14.555 1 94.81 69 ASP B CA 1
ATOM 1799 C C . ASP B 1 69 ? 8.602 6.754 15.445 1 94.81 69 ASP B C 1
ATOM 1801 O O . ASP B 1 69 ? 9.352 7.57 15.984 1 94.81 69 ASP B O 1
ATOM 1805 N N . ILE B 1 70 ? 7.297 6.77 15.617 1 95.44 70 ILE B N 1
ATOM 1806 C CA . ILE B 1 70 ? 6.637 7.785 16.438 1 95.44 70 ILE B CA 1
ATOM 1807 C C . ILE B 1 70 ? 5.836 7.117 17.547 1 95.44 70 ILE B C 1
ATOM 1809 O O . ILE B 1 70 ? 5.004 6.246 17.281 1 95.44 70 ILE B O 1
ATOM 1813 N N . PRO B 1 71 ? 6.039 7.512 18.781 1 95.06 71 PRO B N 1
ATOM 1814 C CA . PRO B 1 71 ? 5.254 6.953 19.891 1 95.06 71 PRO B CA 1
ATOM 1815 C C . PRO B 1 71 ? 3.754 7.195 19.734 1 95.06 71 PRO B C 1
ATOM 1817 O O . PRO B 1 71 ? 3.34 8.297 19.359 1 95.06 71 PRO B O 1
ATOM 1820 N N . ASP B 1 72 ? 2.979 6.207 20.109 1 96.06 72 ASP B N 1
ATOM 1821 C CA . ASP B 1 72 ? 1.527 6.281 19.969 1 96.06 72 ASP B CA 1
ATOM 1822 C C . ASP B 1 72 ? 0.949 7.434 20.781 1 96.06 72 ASP B C 1
ATOM 1824 O O . ASP B 1 72 ? -0.038 8.055 20.375 1 96.06 72 ASP B O 1
ATOM 1828 N N . LYS B 1 73 ? 1.575 7.75 21.844 1 96.19 73 LYS B N 1
ATOM 1829 C CA . LYS B 1 73 ? 1.064 8.781 22.75 1 96.19 73 LYS B CA 1
ATOM 1830 C C . LYS B 1 73 ? 1.113 10.156 22.078 1 96.19 73 LYS B C 1
ATOM 1832 O O . LYS B 1 73 ? 0.442 11.094 22.516 1 96.19 73 LYS B O 1
ATOM 1837 N N . LEU B 1 74 ? 1.896 10.281 21 1 97.19 74 LEU B N 1
ATOM 1838 C CA . LEU B 1 74 ? 2.051 11.562 20.312 1 97.19 74 LEU B CA 1
ATOM 1839 C C . LEU B 1 74 ? 1.148 11.641 19.094 1 97.19 74 LEU B C 1
ATOM 1841 O O . LEU B 1 74 ? 1.175 12.625 18.359 1 97.19 74 LEU B O 1
ATOM 1845 N N . ILE B 1 75 ? 0.361 10.602 18.891 1 98.12 75 ILE B N 1
ATOM 1846 C CA . ILE B 1 75 ? -0.484 10.523 17.703 1 98.12 75 ILE B CA 1
ATOM 1847 C C . ILE B 1 75 ? -1.953 10.5 18.109 1 98.12 75 ILE B C 1
ATOM 1849 O O . ILE B 1 75 ? -2.365 9.656 18.906 1 98.12 75 ILE B O 1
ATOM 1853 N N . LYS B 1 76 ? -2.686 11.398 17.594 1 98.62 76 LYS B N 1
ATOM 1854 C CA . LYS B 1 76 ? -4.137 11.328 17.734 1 98.62 76 LYS B CA 1
ATOM 1855 C C . LYS B 1 76 ? -4.773 10.648 16.531 1 98.62 76 LYS B C 1
ATOM 1857 O O . LYS B 1 76 ? -4.578 11.086 15.391 1 98.62 76 LYS B O 1
ATOM 1862 N N . LYS B 1 77 ? -5.535 9.656 16.75 1 98.38 77 LYS B N 1
ATOM 1863 C CA . LYS B 1 77 ? -6.117 8.867 15.664 1 98.38 77 LYS B CA 1
ATOM 1864 C C . LYS B 1 77 ? -7.574 9.258 15.414 1 98.38 77 LYS B C 1
ATOM 1866 O O . LYS B 1 77 ? -8.352 9.391 16.359 1 98.38 77 LYS B O 1
ATOM 1871 N N . PHE B 1 78 ? -7.918 9.445 14.18 1 98.75 78 PHE B N 1
ATOM 1872 C CA . PHE B 1 78 ? -9.289 9.758 13.789 1 98.75 78 PHE B CA 1
ATOM 1873 C C . PHE B 1 78 ? -9.82 8.719 12.812 1 98.75 78 PHE B C 1
ATOM 1875 O O . PHE B 1 78 ? -9.117 8.305 11.891 1 98.75 78 PHE B O 1
ATOM 1882 N N . SER B 1 79 ? -11.031 8.273 13.039 1 98.06 79 SER B N 1
ATOM 1883 C CA . SER B 1 79 ? -11.742 7.426 12.086 1 98.06 79 SER B CA 1
ATOM 1884 C C . SER B 1 79 ? -12.562 8.266 11.109 1 98.06 79 SER B C 1
ATOM 1886 O O . SER B 1 79 ? -12.672 9.484 11.273 1 98.06 79 SER B O 1
ATOM 1888 N N . VAL B 1 80 ? -13.109 7.605 10.164 1 96.94 80 VAL B N 1
ATOM 1889 C CA . VAL B 1 80 ? -13.93 8.289 9.164 1 96.94 80 VAL B CA 1
ATOM 1890 C C . VAL B 1 80 ? -15.078 9.016 9.852 1 96.94 80 VAL B C 1
ATOM 1892 O O . VAL B 1 80 ? -15.43 10.133 9.469 1 96.94 80 VAL B O 1
ATOM 1895 N N . ASN B 1 81 ? -15.547 8.445 10.914 1 97.19 81 ASN B N 1
ATOM 1896 C CA . ASN B 1 81 ? -16.703 9 11.609 1 97.19 81 ASN B CA 1
ATOM 1897 C C . ASN B 1 81 ? -16.328 10.266 12.383 1 97.19 81 ASN B C 1
ATOM 1899 O O . ASN B 1 81 ? -17.219 11.047 12.766 1 97.19 81 ASN B O 1
ATOM 1903 N N . ASP B 1 82 ? -15.086 10.477 12.578 1 98.31 82 ASP B N 1
ATOM 1904 C CA . ASP B 1 82 ? -14.602 11.648 13.312 1 98.31 82 ASP B CA 1
ATOM 1905 C C . ASP B 1 82 ? -14.359 12.82 12.367 1 98.31 82 ASP B C 1
ATOM 1907 O O . ASP B 1 82 ? -14.195 13.961 12.82 1 98.31 82 ASP B O 1
ATOM 1911 N N . LEU B 1 83 ? -14.336 12.57 11.078 1 98.44 83 LEU B N 1
ATOM 1912 C CA . LEU B 1 83 ? -13.883 13.578 10.125 1 98.44 83 LEU B CA 1
ATOM 1913 C C . LEU B 1 83 ? -15.062 14.375 9.578 1 98.44 83 LEU B C 1
ATOM 1915 O O . LEU B 1 83 ? -16.203 13.906 9.602 1 98.44 83 LEU B O 1
ATOM 1919 N N . PRO B 1 84 ? -14.781 15.594 9.164 1 98 84 PRO B N 1
ATOM 1920 C CA . PRO B 1 84 ? -15.875 16.406 8.617 1 98 84 PRO B CA 1
ATOM 1921 C C . PRO B 1 84 ? -16.453 15.828 7.328 1 98 84 PRO B C 1
ATOM 1923 O O . PRO B 1 84 ? -15.75 15.117 6.598 1 98 84 PRO B O 1
ATOM 1926 N N . LYS B 1 85 ? -17.719 16.172 7.094 1 96.69 85 LYS B N 1
ATOM 1927 C CA . LYS B 1 85 ? -18.344 15.781 5.828 1 96.69 85 LYS B CA 1
ATOM 1928 C C . LYS B 1 85 ? -17.531 16.297 4.641 1 96.69 85 LYS B C 1
ATOM 1930 O O . LYS B 1 85 ? -17.094 17.453 4.637 1 96.69 85 LYS B O 1
ATOM 1935 N N . GLY B 1 86 ? -17.25 15.445 3.668 1 95.44 86 GLY B N 1
ATOM 1936 C CA . GLY B 1 86 ? -16.5 15.844 2.484 1 95.44 86 GLY B CA 1
ATOM 1937 C C . GLY B 1 86 ? -15 15.719 2.652 1 95.44 86 GLY B C 1
ATOM 1938 O O . GLY B 1 86 ? -14.234 16.234 1.84 1 95.44 86 GLY B O 1
ATOM 1939 N N . TRP B 1 87 ? -14.617 15.039 3.697 1 96.81 87 TRP B N 1
ATOM 1940 C CA . TRP B 1 87 ? -13.195 14.938 3.998 1 96.81 87 TRP B CA 1
ATOM 1941 C C . TRP B 1 87 ? -12.438 14.297 2.84 1 96.81 87 TRP B C 1
ATOM 1943 O O . TRP B 1 87 ? -11.242 14.547 2.66 1 96.81 87 TRP B O 1
ATOM 1953 N N . ASN B 1 88 ? -13.109 13.562 2.008 1 93.69 88 ASN B N 1
ATOM 1954 C CA . ASN B 1 88 ? -12.477 12.828 0.918 1 93.69 88 ASN B CA 1
ATOM 1955 C C . ASN B 1 88 ? -12.859 13.398 -0.442 1 93.69 88 ASN B C 1
ATOM 1957 O O . ASN B 1 88 ? -12.758 12.719 -1.462 1 93.69 88 ASN B O 1
ATOM 1961 N N . SER B 1 89 ? -13.305 14.648 -0.47 1 92.44 89 SER B N 1
ATOM 1962 C CA . SER B 1 89 ? -13.641 15.297 -1.731 1 92.44 89 SER B CA 1
ATOM 1963 C C . SER B 1 89 ? -12.391 15.562 -2.564 1 92.44 89 SER B C 1
ATOM 1965 O O . SER B 1 89 ? -11.297 15.711 -2.02 1 92.44 89 SER B O 1
ATOM 1967 N N . GLU B 1 90 ? -12.477 15.617 -3.881 1 89.44 90 GLU B N 1
ATOM 1968 C CA . GLU B 1 90 ? -11.406 15.961 -4.812 1 89.44 90 GLU B CA 1
ATOM 1969 C C . GLU B 1 90 ? -11.852 17.047 -5.789 1 89.44 90 GLU B C 1
ATOM 1971 O O . GLU B 1 90 ? -12.82 16.859 -6.523 1 89.44 90 GLU B O 1
ATOM 1976 N N . PRO B 1 91 ? -11.25 18.234 -5.805 1 89.94 91 PRO B N 1
ATOM 1977 C CA . PRO B 1 91 ? -10.078 18.562 -4.98 1 89.94 91 PRO B CA 1
ATOM 1978 C C . PRO B 1 91 ? -10.43 18.719 -3.504 1 89.94 91 PRO B C 1
ATOM 1980 O O . PRO B 1 91 ? -11.594 18.922 -3.158 1 89.94 91 PRO B O 1
ATOM 1983 N N . ALA B 1 92 ? -9.422 18.562 -2.67 1 92.81 92 ALA B N 1
ATOM 1984 C CA . ALA B 1 92 ? -9.602 18.75 -1.233 1 92.81 92 ALA B CA 1
ATOM 1985 C C . ALA B 1 92 ? -10.156 20.141 -0.928 1 92.81 92 ALA B C 1
ATOM 1987 O O . ALA B 1 92 ? -9.766 21.125 -1.567 1 92.81 92 ALA B O 1
ATOM 1988 N N . ILE B 1 93 ? -11 20.188 0.088 1 93.5 93 ILE B N 1
ATOM 1989 C CA . ILE B 1 93 ? -11.617 21.453 0.464 1 93.5 93 ILE B CA 1
ATOM 1990 C C . ILE B 1 93 ? -11.109 21.891 1.839 1 93.5 93 ILE B C 1
ATOM 1992 O O . ILE B 1 93 ? -10.461 21.109 2.541 1 93.5 93 ILE B O 1
ATOM 1996 N N . ASN B 1 94 ? -11.469 23.062 2.223 1 97.44 94 ASN B N 1
ATOM 1997 C CA . ASN B 1 94 ? -10.875 23.688 3.398 1 97.44 94 ASN B CA 1
ATOM 1998 C C . ASN B 1 94 ? -11.336 23.016 4.688 1 97.44 94 ASN B C 1
ATOM 2000 O O . ASN B 1 94 ? -10.711 23.188 5.738 1 97.44 94 ASN B O 1
ATOM 2004 N N . VAL B 1 95 ? -12.367 22.25 4.617 1 97.88 95 VAL B N 1
ATOM 2005 C CA . VAL B 1 95 ? -12.93 21.672 5.832 1 97.88 95 VAL B CA 1
ATOM 2006 C C . VAL B 1 95 ? -11.898 20.75 6.492 1 97.88 95 VAL B C 1
ATOM 2008 O O . VAL B 1 95 ? -11.805 20.703 7.719 1 97.88 95 VAL B O 1
ATOM 2011 N N . THR B 1 96 ? -11.133 20.031 5.684 1 98.5 96 THR B N 1
ATOM 2012 C CA . THR B 1 96 ? -10.102 19.172 6.246 1 98.5 96 THR B CA 1
ATOM 2013 C C . THR B 1 96 ? -8.938 20 6.785 1 98.5 96 THR B C 1
ATOM 2015 O O . THR B 1 96 ? -8.375 19.672 7.836 1 98.5 96 THR B O 1
ATOM 2018 N N . ARG B 1 97 ? -8.57 21.078 6.121 1 98.69 97 ARG B N 1
ATOM 2019 C CA . ARG B 1 97 ? -7.484 21.953 6.562 1 98.69 97 ARG B CA 1
ATOM 2020 C C . ARG B 1 97 ? -7.836 22.641 7.875 1 98.69 97 ARG B C 1
ATOM 2022 O O . ARG B 1 97 ? -7.004 22.719 8.781 1 98.69 97 ARG B O 1
ATOM 2029 N N . ASP B 1 98 ? -9.102 23.047 7.953 1 98.62 98 ASP B N 1
ATOM 2030 C CA . ASP B 1 98 ? -9.586 23.672 9.188 1 98.62 98 ASP B CA 1
ATOM 2031 C C . ASP B 1 98 ? -9.586 22.656 10.336 1 98.62 98 ASP B C 1
ATOM 2033 O O . ASP B 1 98 ? -9.219 23 11.461 1 98.62 98 ASP B O 1
ATOM 2037 N N . PHE B 1 99 ? -10.031 21.531 10.031 1 98.81 99 PHE B N 1
ATOM 2038 C CA . PHE B 1 99 ? -10.023 20.453 11.023 1 98.81 99 PHE B CA 1
ATOM 2039 C C . PHE B 1 99 ? -8.617 20.219 11.562 1 98.81 99 PHE B C 1
ATOM 2041 O O . PHE B 1 99 ? -8.414 20.156 12.773 1 98.81 99 PHE B O 1
ATOM 2048 N N . ALA B 1 100 ? -7.609 20.141 10.68 1 98.81 100 ALA B N 1
ATOM 2049 C CA . ALA B 1 100 ? -6.223 19.906 11.078 1 98.81 100 ALA B CA 1
ATOM 2050 C C . ALA B 1 100 ? -5.664 21.094 11.859 1 98.81 100 ALA B C 1
ATOM 2052 O O . ALA B 1 100 ? -4.844 20.922 12.758 1 98.81 100 ALA B O 1
ATOM 2053 N N . GLU B 1 101 ? -6.082 22.359 11.492 1 98.69 101 GLU B N 1
ATOM 2054 C CA . GLU B 1 101 ? -5.664 23.516 12.273 1 98.69 101 GLU B CA 1
ATOM 2055 C C . GLU B 1 101 ? -6.031 23.344 13.75 1 98.69 101 GLU B C 1
ATOM 2057 O O . GLU B 1 101 ? -5.211 23.609 14.633 1 98.69 101 GLU B O 1
ATOM 2062 N N . LYS B 1 102 ? -7.168 22.844 13.945 1 98.31 102 LYS B N 1
ATOM 2063 C CA . LYS B 1 102 ? -7.684 22.703 15.305 1 98.31 102 LYS B CA 1
ATOM 2064 C C . LYS B 1 102 ? -7.082 21.484 16 1 98.31 102 LYS B C 1
ATOM 2066 O O . LYS B 1 102 ? -6.668 21.578 17.156 1 98.31 102 LYS B O 1
ATOM 2071 N N . GLN B 1 103 ? -7.02 20.359 15.289 1 98.69 103 GLN B N 1
ATOM 2072 C CA . GLN B 1 103 ? -6.723 19.078 15.93 1 98.69 103 GLN B CA 1
ATOM 2073 C C . GLN B 1 103 ? -5.215 18.828 15.984 1 98.69 103 GLN B C 1
ATOM 2075 O O . GLN B 1 103 ? -4.746 18.016 16.781 1 98.69 103 GLN B O 1
ATOM 2080 N N . LEU B 1 104 ? -4.492 19.562 15.156 1 98.69 104 LEU B N 1
ATOM 2081 C CA . LEU B 1 104 ? -3.07 19.234 15.047 1 98.69 104 LEU B CA 1
ATOM 2082 C C . LEU B 1 104 ? -2.219 20.484 15.289 1 98.69 104 LEU B C 1
ATOM 2084 O O . LEU B 1 104 ? -1.415 20.516 16.219 1 98.69 104 LEU B O 1
ATOM 2088 N N . PHE B 1 105 ? -2.508 21.547 14.57 1 98.56 105 PHE B N 1
ATOM 2089 C CA . PHE B 1 105 ? -1.524 22.625 14.492 1 98.56 105 PHE B CA 1
ATOM 2090 C C . PHE B 1 105 ? -1.711 23.609 15.633 1 98.56 105 PHE B C 1
ATOM 2092 O O . PHE B 1 105 ? -0.75 24.25 16.078 1 98.56 105 PHE B O 1
ATOM 2099 N N . ASN B 1 106 ? -2.875 23.766 16.156 1 98.06 106 ASN B N 1
ATOM 2100 C CA . ASN B 1 106 ? -3.15 24.766 17.203 1 98.06 106 ASN B CA 1
ATOM 2101 C C . ASN B 1 106 ? -3.324 24.094 18.562 1 98.06 106 ASN B C 1
ATOM 2103 O O . ASN B 1 106 ? -4.215 24.469 19.328 1 98.06 106 ASN B O 1
ATOM 2107 N N . GLN B 1 107 ? -2.582 23.109 18.812 1 97.69 107 GLN B N 1
ATOM 2108 C CA . GLN B 1 107 ? -2.482 22.422 20.094 1 97.69 107 GLN B CA 1
ATOM 2109 C C . GLN B 1 107 ? -1.076 21.875 20.328 1 97.69 107 GLN B C 1
ATOM 2111 O O . GLN B 1 107 ? -0.278 21.797 19.391 1 97.69 107 GLN B O 1
ATOM 2116 N N . ASN B 1 108 ? -0.793 21.516 21.547 1 96.06 108 ASN B N 1
ATOM 2117 C CA . ASN B 1 108 ? 0.591 21.156 21.859 1 96.06 108 ASN B CA 1
ATOM 2118 C C . ASN B 1 108 ? 0.704 19.734 22.375 1 96.06 108 ASN B C 1
ATOM 2120 O O . ASN B 1 108 ? 1.803 19.266 22.688 1 96.06 108 ASN B O 1
ATOM 2124 N N . THR B 1 109 ? -0.338 19.016 22.375 1 97.56 109 THR B N 1
ATOM 2125 C CA . THR B 1 109 ? -0.346 17.672 22.953 1 97.56 109 THR B CA 1
ATOM 2126 C C . THR B 1 109 ? 0.139 16.641 21.922 1 97.56 109 THR B C 1
ATOM 2128 O O . THR B 1 109 ? 1.002 15.82 22.234 1 97.56 109 THR B O 1
ATOM 2131 N N . PHE B 1 110 ? -0.399 16.75 20.766 1 98.19 110 PHE B N 1
ATOM 2132 C CA . PHE B 1 110 ? -0.115 15.742 19.75 1 98.19 110 PHE B CA 1
ATOM 2133 C C . PHE B 1 110 ? 0.806 16.297 18.672 1 98.19 110 PHE B C 1
ATOM 2135 O O . PHE B 1 110 ? 0.596 17.406 18.188 1 98.19 110 PHE B O 1
ATOM 2142 N N . LEU B 1 111 ? 1.748 15.508 18.25 1 97.75 111 LEU B N 1
ATOM 2143 C CA . LEU B 1 111 ? 2.699 15.828 17.188 1 97.75 111 LEU B CA 1
ATOM 2144 C C . LEU B 1 111 ? 2.094 15.555 15.82 1 97.75 111 LEU B C 1
ATOM 2146 O O . LEU B 1 111 ? 2.459 16.203 14.836 1 97.75 111 LEU B O 1
ATOM 2150 N N . ALA B 1 112 ? 1.164 14.586 15.867 1 98.56 112 ALA B N 1
ATOM 2151 C CA . ALA B 1 112 ? 0.614 14.133 14.586 1 98.56 112 ALA B CA 1
ATOM 2152 C C . ALA B 1 112 ? -0.827 13.656 14.75 1 98.56 112 ALA B C 1
ATOM 2154 O O . ALA B 1 112 ? -1.26 13.328 15.859 1 98.56 112 ALA B O 1
ATOM 2155 N N . ILE B 1 113 ? -1.521 13.633 13.617 1 98.81 113 ILE B N 1
ATOM 2156 C CA . ILE B 1 113 ? -2.816 12.961 13.555 1 98.81 113 ILE B CA 1
ATOM 2157 C C . ILE B 1 113 ? -2.771 11.836 12.523 1 98.81 113 ILE B C 1
ATOM 2159 O O . ILE B 1 113 ? -2.115 11.969 11.484 1 98.81 113 ILE B O 1
ATOM 2163 N N . SER B 1 114 ? -3.354 10.758 12.844 1 98.75 114 SER B N 1
ATOM 2164 C CA . SER B 1 114 ? -3.551 9.625 11.938 1 98.75 114 SER B CA 1
ATOM 2165 C C . SER B 1 114 ? -4.953 9.641 11.336 1 98.75 114 SER B C 1
ATOM 2167 O O . SER B 1 114 ? -5.945 9.672 12.062 1 98.75 114 SER B O 1
ATOM 2169 N N . VAL B 1 115 ? -5.035 9.664 10.023 1 98.81 115 VAL B N 1
ATOM 2170 C CA . VAL B 1 115 ? -6.301 9.789 9.312 1 98.81 115 VAL B CA 1
ATOM 2171 C C . VAL B 1 115 ? -6.395 8.727 8.227 1 98.81 115 VAL B C 1
ATOM 2173 O O . VAL B 1 115 ? -5.371 8.242 7.73 1 98.81 115 VAL B O 1
ATOM 2176 N N . PRO B 1 116 ? -7.598 8.344 7.828 1 98.12 116 PRO B N 1
ATOM 2177 C CA . PRO B 1 116 ? -7.719 7.414 6.703 1 98.12 116 PRO B CA 1
ATOM 2178 C C . PRO B 1 116 ? -7.195 8 5.395 1 98.12 116 PRO B C 1
ATOM 2180 O O . PRO B 1 116 ? -7.32 9.203 5.152 1 98.12 116 PRO B O 1
ATOM 2183 N N . SER B 1 117 ? -6.582 7.117 4.617 1 97.19 117 SER B N 1
ATOM 2184 C CA . SER B 1 117 ? -6.219 7.504 3.26 1 97.19 117 SER B CA 1
ATOM 2185 C C . SER B 1 117 ? -7.453 7.625 2.371 1 97.19 117 SER B C 1
ATOM 2187 O O . SER B 1 117 ? -8.367 6.801 2.451 1 97.19 117 SER B O 1
ATOM 2189 N N . VAL B 1 118 ? -7.449 8.633 1.539 1 94.31 118 VAL B N 1
ATOM 2190 C CA . VAL B 1 118 ? -8.531 8.75 0.568 1 94.31 118 VAL B CA 1
ATOM 2191 C C . VAL B 1 118 ? -8.422 7.633 -0.468 1 94.31 118 VAL B C 1
ATOM 2193 O O . VAL B 1 118 ? -9.43 7.078 -0.903 1 94.31 118 VAL B O 1
ATOM 2196 N N . MET B 1 119 ? -7.203 7.266 -0.821 1 92.81 119 MET B N 1
ATOM 2197 C CA . MET B 1 119 ? -6.957 6.262 -1.853 1 92.81 119 MET B CA 1
ATOM 2198 C C . MET B 1 119 ? -7.246 4.859 -1.329 1 92.81 119 MET B C 1
ATOM 2200 O O . MET B 1 119 ? -7.699 3.994 -2.08 1 92.81 119 MET B O 1
ATOM 2204 N N . VAL B 1 120 ? -6.941 4.621 -0.125 1 95.31 120 VAL B N 1
ATOM 2205 C CA . VAL B 1 120 ? -7.18 3.355 0.563 1 95.31 120 VAL B CA 1
ATOM 2206 C C . VAL B 1 120 ? -7.754 3.623 1.952 1 95.31 120 VAL B C 1
ATOM 2208 O O . VAL B 1 120 ? -7.031 3.58 2.949 1 95.31 120 VAL B O 1
ATOM 2211 N N . PRO B 1 121 ? -9.016 3.762 2.047 1 94.69 121 PRO B N 1
ATOM 2212 C CA . PRO B 1 121 ? -9.625 4.223 3.295 1 94.69 121 PRO B CA 1
ATOM 2213 C C . PRO B 1 121 ? -9.391 3.266 4.461 1 94.69 121 PRO B C 1
ATOM 2215 O O . PRO B 1 121 ? -9.523 3.656 5.621 1 94.69 121 PRO B O 1
ATOM 2218 N N . GLU B 1 122 ? -9.07 2.029 4.207 1 95.75 122 GLU B N 1
ATOM 2219 C CA . GLU B 1 122 ? -8.805 1.031 5.238 1 95.75 122 GLU B CA 1
ATOM 2220 C C . GLU B 1 122 ? -7.426 1.234 5.863 1 95.75 122 GLU B C 1
ATOM 2222 O O . GLU B 1 122 ? -7.117 0.65 6.902 1 95.75 122 GLU B O 1
ATOM 2227 N N . GLU B 1 123 ? -6.586 2.018 5.254 1 97.56 123 GLU B N 1
ATOM 2228 C CA . GLU B 1 123 ? -5.227 2.283 5.719 1 97.56 123 GLU B CA 1
ATOM 2229 C C . GLU B 1 123 ? -5.047 3.754 6.086 1 97.56 123 GLU B C 1
ATOM 2231 O O . GLU B 1 123 ? -5.984 4.547 5.973 1 97.56 123 GLU B O 1
ATOM 2236 N N . ARG B 1 124 ? -3.875 4.086 6.59 1 98.31 124 ARG B N 1
ATOM 2237 C CA . ARG B 1 124 ? -3.838 5.379 7.262 1 98.31 124 ARG B CA 1
ATOM 2238 C C . ARG B 1 124 ? -2.656 6.215 6.777 1 98.31 124 ARG B C 1
ATOM 2240 O O . ARG B 1 124 ? -1.57 5.684 6.535 1 98.31 124 ARG B O 1
ATOM 2247 N N . ASN B 1 125 ? -2.881 7.465 6.746 1 98.44 125 ASN B N 1
ATOM 2248 C CA . ASN B 1 125 ? -1.834 8.477 6.621 1 98.44 125 ASN B CA 1
ATOM 2249 C C . ASN B 1 125 ? -1.58 9.188 7.945 1 98.44 125 ASN B C 1
ATOM 2251 O O . ASN B 1 125 ? -2.439 9.188 8.828 1 98.44 125 ASN B O 1
ATOM 2255 N N . LEU B 1 126 ? -0.442 9.664 8.039 1 98.56 126 LEU B N 1
ATOM 2256 C CA . LEU B 1 126 ? -0.031 10.461 9.18 1 98.56 126 LEU B CA 1
ATOM 2257 C C . LEU B 1 126 ? 0.301 11.891 8.758 1 98.56 126 LEU B C 1
ATOM 2259 O O . LEU B 1 126 ? 1.045 12.094 7.793 1 98.56 126 LEU B O 1
ATOM 2263 N N . VAL B 1 127 ? -0.286 12.797 9.43 1 98.75 127 VAL B N 1
ATOM 2264 C CA . VAL B 1 127 ? 0.009 14.211 9.234 1 98.75 127 VAL B CA 1
ATOM 2265 C C . VAL B 1 127 ? 0.787 14.75 10.438 1 98.75 127 VAL B C 1
ATOM 2267 O O . VAL B 1 127 ? 0.281 14.758 11.562 1 98.75 127 VAL B O 1
ATOM 2270 N N . ILE B 1 128 ? 1.947 15.25 10.203 1 98.31 128 ILE B N 1
ATOM 2271 C CA . ILE B 1 128 ? 2.867 15.625 11.273 1 98.31 128 ILE B CA 1
ATOM 2272 C C . ILE B 1 128 ? 3.055 17.141 11.281 1 98.31 128 ILE B C 1
ATOM 2274 O O . ILE B 1 128 ? 3.211 17.766 10.227 1 98.31 128 ILE B O 1
ATOM 2278 N N . ASN B 1 129 ? 3.023 17.734 12.438 1 98.44 129 ASN B N 1
ATOM 2279 C CA . ASN B 1 129 ? 3.461 19.109 12.672 1 98.44 129 ASN B CA 1
ATOM 2280 C C . ASN B 1 129 ? 4.957 19.172 12.977 1 98.44 129 ASN B C 1
ATOM 2282 O O . ASN B 1 129 ? 5.379 18.922 14.102 1 98.44 129 ASN B O 1
ATOM 2286 N N . PRO B 1 130 ? 5.684 19.562 11.977 1 96.88 130 PRO B N 1
ATOM 2287 C CA . PRO B 1 130 ? 7.133 19.531 12.203 1 96.88 130 PRO B CA 1
ATOM 2288 C C . PRO B 1 130 ? 7.598 20.594 13.18 1 96.88 130 PRO B C 1
ATOM 2290 O O . PRO B 1 130 ? 8.75 20.578 13.625 1 96.88 130 PRO B O 1
ATOM 2293 N N . MET B 1 131 ? 6.73 21.484 13.586 1 96.44 131 MET B N 1
ATOM 2294 C CA . MET B 1 131 ? 7.094 22.547 14.508 1 96.44 131 MET B CA 1
ATOM 2295 C C . MET B 1 131 ? 6.777 22.156 15.953 1 96.44 131 MET B C 1
ATOM 2297 O O . MET B 1 131 ? 7.055 22.922 16.875 1 96.44 131 MET B O 1
ATOM 2301 N N . HIS B 1 132 ? 6.18 21.078 16.141 1 97.19 132 HIS B N 1
ATOM 2302 C CA . HIS B 1 132 ? 5.852 20.609 17.469 1 97.19 132 HIS B CA 1
ATOM 2303 C C . HIS B 1 132 ? 7.113 20.406 18.312 1 97.19 132 HIS B C 1
ATOM 2305 O O . HIS B 1 132 ? 8.141 19.953 17.781 1 97.19 132 HIS B O 1
ATOM 2311 N N . LYS B 1 133 ? 7.062 20.531 19.578 1 95.62 133 LYS B N 1
ATOM 2312 C CA . LYS B 1 133 ? 8.203 20.469 20.5 1 95.62 133 LYS B CA 1
ATOM 2313 C C . LYS B 1 133 ? 8.844 19.078 20.484 1 95.62 133 LYS B C 1
ATOM 2315 O O . LYS B 1 133 ? 10.055 18.953 20.672 1 95.62 133 LYS B O 1
ATOM 2320 N N . ASP B 1 134 ? 8.031 18.078 20.266 1 94.88 134 ASP B N 1
ATOM 2321 C CA . ASP B 1 134 ? 8.516 16.703 20.359 1 94.88 134 ASP B CA 1
ATOM 2322 C C . ASP B 1 134 ? 9.156 16.25 19.031 1 94.88 134 ASP B C 1
ATOM 2324 O O . ASP B 1 134 ? 9.664 15.141 18.938 1 94.88 134 ASP B O 1
ATOM 2328 N N . MET B 1 135 ? 9.172 17.109 18.031 1 94.12 135 MET B N 1
ATOM 2329 C CA . MET B 1 135 ? 9.734 16.75 16.734 1 94.12 135 MET B CA 1
ATOM 2330 C C . MET B 1 135 ? 11.219 16.438 16.844 1 94.12 135 MET B C 1
ATOM 2332 O O . MET B 1 135 ? 11.719 15.516 16.203 1 94.12 135 MET B O 1
ATOM 2336 N N . LYS B 1 136 ? 11.891 17.109 17.688 1 88.94 136 LYS B N 1
ATOM 2337 C CA . LYS B 1 136 ? 13.336 16.953 17.828 1 88.94 136 LYS B CA 1
ATOM 2338 C C . LYS B 1 136 ? 13.672 15.539 18.312 1 88.94 136 LYS B C 1
ATOM 2340 O O . LYS B 1 136 ? 14.68 14.961 17.891 1 88.94 136 LYS B O 1
ATOM 2345 N N . VAL B 1 137 ? 12.836 14.977 19.078 1 87.12 137 VAL B N 1
ATOM 2346 C CA . VAL B 1 137 ? 13.102 13.664 19.656 1 87.12 137 VAL B CA 1
ATOM 2347 C C . VAL B 1 137 ? 12.859 12.57 18.625 1 87.12 137 VAL B C 1
ATOM 2349 O O . VAL B 1 137 ? 13.562 11.562 18.594 1 87.12 137 VAL B O 1
ATOM 2352 N N . ILE B 1 138 ? 11.992 12.82 17.703 1 87.81 138 ILE B N 1
ATOM 2353 C CA . ILE B 1 138 ? 11.641 11.75 16.781 1 87.81 138 ILE B CA 1
ATOM 2354 C C . ILE B 1 138 ? 12.539 11.812 15.547 1 87.81 138 ILE B C 1
ATOM 2356 O O . ILE B 1 138 ? 12.719 10.812 14.852 1 87.81 138 ILE B O 1
ATOM 2360 N N . THR B 1 139 ? 13.148 12.969 15.25 1 84.38 139 THR B N 1
ATOM 2361 C CA . THR B 1 139 ? 14.008 13.117 14.078 1 84.38 139 THR B CA 1
ATOM 2362 C C . THR B 1 139 ? 15.211 12.188 14.18 1 84.38 139 THR B C 1
ATOM 2364 O O . THR B 1 139 ? 15.727 11.727 13.156 1 84.38 139 THR B O 1
ATOM 2367 N N . SER B 1 140 ? 15.555 11.938 15.352 1 83.81 140 SER B N 1
ATOM 2368 C CA . SER B 1 140 ? 16.688 11.055 15.57 1 83.81 140 SER B CA 1
ATOM 2369 C C . SER B 1 140 ? 16.328 9.602 15.273 1 83.81 140 SER B C 1
ATOM 2371 O O . SER B 1 140 ? 17.203 8.742 15.188 1 83.81 140 SER B O 1
ATOM 2373 N N . LYS B 1 141 ? 15.102 9.375 15.031 1 88.5 141 LYS B N 1
ATOM 2374 C CA . LYS B 1 141 ? 14.625 8.016 14.828 1 88.5 141 LYS B CA 1
ATOM 2375 C C . LYS B 1 141 ? 14.266 7.77 13.367 1 88.5 141 LYS B C 1
ATOM 2377 O O . LYS B 1 141 ? 13.562 6.809 13.047 1 88.5 141 LYS B O 1
ATOM 2382 N N . ILE B 1 142 ? 14.742 8.633 12.523 1 92.44 142 ILE B N 1
ATOM 2383 C CA . ILE B 1 142 ? 14.516 8.484 11.086 1 92.44 142 ILE B CA 1
ATOM 2384 C C . ILE B 1 142 ? 15.5 7.477 10.508 1 92.44 142 ILE B C 1
ATOM 2386 O O . ILE B 1 142 ? 16.703 7.531 10.797 1 92.44 142 ILE B O 1
ATOM 2390 N N . ASN B 1 143 ? 15.008 6.57 9.75 1 95 143 ASN B N 1
ATOM 2391 C CA . ASN B 1 143 ? 15.82 5.555 9.086 1 95 143 ASN B CA 1
ATOM 2392 C C . ASN B 1 143 ? 15.648 5.605 7.57 1 95 143 ASN B C 1
ATOM 2394 O O . ASN B 1 143 ? 14.586 5.266 7.047 1 95 143 ASN B O 1
ATOM 2398 N N . PRO B 1 144 ? 16.703 6.043 6.848 1 95.56 144 PRO B N 1
ATOM 2399 C CA . PRO B 1 144 ? 16.609 5.961 5.387 1 95.56 144 PRO B CA 1
ATOM 2400 C C . PRO B 1 144 ? 16.594 4.52 4.879 1 95.56 144 PRO B C 1
ATOM 2402 O O . PRO B 1 144 ? 17.359 3.68 5.363 1 95.56 144 PRO B O 1
ATOM 2405 N N . LEU B 1 145 ? 15.727 4.199 3.975 1 95.44 145 LEU B N 1
ATOM 2406 C CA . LEU B 1 145 ? 15.609 2.852 3.432 1 95.44 145 LEU B CA 1
ATOM 2407 C C . LEU B 1 145 ? 16.25 2.758 2.055 1 95.44 145 LEU B C 1
ATOM 2409 O O . LEU B 1 145 ? 16.344 1.671 1.479 1 95.44 145 LEU B O 1
ATOM 2413 N N . GLY B 1 146 ? 16.641 3.922 1.524 1 95.12 146 GLY B N 1
ATOM 2414 C CA . GLY B 1 146 ? 17.359 3.932 0.262 1 95.12 146 GLY B CA 1
ATOM 2415 C C . GLY B 1 146 ? 16.5 4.328 -0.918 1 95.12 146 GLY B C 1
ATOM 2416 O O . GLY B 1 146 ? 15.328 4.695 -0.745 1 95.12 146 GLY B O 1
ATOM 2417 N N . LYS B 1 147 ? 17.125 4.348 -2.086 1 95.38 147 LYS B N 1
ATOM 2418 C CA . LYS B 1 147 ? 16.484 4.738 -3.332 1 95.38 147 LYS B CA 1
ATOM 2419 C C . LYS B 1 147 ? 15.766 3.555 -3.979 1 95.38 147 LYS B C 1
ATOM 2421 O O . LYS B 1 147 ? 16.266 2.426 -3.93 1 95.38 147 LYS B O 1
ATOM 2426 N N . TYR B 1 148 ? 14.641 3.816 -4.504 1 93.62 148 TYR B N 1
ATOM 2427 C CA . TYR B 1 148 ? 13.945 2.838 -5.328 1 93.62 148 TYR B CA 1
ATOM 2428 C C . TYR B 1 148 ? 13.641 3.406 -6.711 1 93.62 148 TYR B C 1
ATOM 2430 O O . TYR B 1 148 ? 13.234 4.562 -6.84 1 93.62 148 TYR B O 1
ATOM 2438 N N . THR B 1 149 ? 13.883 2.543 -7.684 1 88.81 149 THR B N 1
ATOM 2439 C CA . THR B 1 149 ? 13.508 2.84 -9.062 1 88.81 149 THR B CA 1
ATOM 2440 C C . THR B 1 149 ? 12.578 1.765 -9.617 1 88.81 149 THR B C 1
ATOM 2442 O O . THR B 1 149 ? 12.938 0.588 -9.672 1 88.81 149 THR B O 1
ATOM 2445 N N . SER B 1 150 ? 11.383 2.236 -9.93 1 85.06 150 SER B N 1
ATOM 2446 C CA . SER B 1 150 ? 10.414 1.292 -10.469 1 85.06 150 SER B CA 1
ATOM 2447 C C . SER B 1 150 ? 10.805 0.834 -11.875 1 85.06 150 SER B C 1
ATOM 2449 O O . SER B 1 150 ? 11.266 1.637 -12.688 1 85.06 150 SER B O 1
ATOM 2451 N N . PRO B 1 151 ? 10.539 -0.451 -12.156 1 79.94 151 PRO B N 1
ATOM 2452 C CA . PRO B 1 151 ? 10.805 -0.898 -13.523 1 79.94 151 PRO B CA 1
ATOM 2453 C C . PRO B 1 151 ? 9.938 -0.182 -14.555 1 79.94 151 PRO B C 1
ATOM 2455 O O . PRO B 1 151 ? 8.805 0.202 -14.258 1 79.94 151 PRO B O 1
ATOM 2458 N N . THR B 1 152 ? 10.531 0.14 -15.703 1 75.62 152 THR B N 1
ATOM 2459 C CA . THR B 1 152 ? 9.766 0.723 -16.797 1 75.62 152 THR B CA 1
ATOM 2460 C C . THR B 1 152 ? 9.023 -0.359 -17.578 1 75.62 152 THR B C 1
ATOM 2462 O O . THR B 1 152 ? 9.641 -1.309 -18.062 1 75.62 152 THR B O 1
ATOM 2465 N N . ARG B 1 153 ? 7.73 -0.309 -17.469 1 64.75 153 ARG B N 1
ATOM 2466 C CA . ARG B 1 153 ? 6.953 -1.274 -18.234 1 64.75 153 ARG B CA 1
ATOM 2467 C C . ARG B 1 153 ? 6.934 -0.903 -19.719 1 64.75 153 ARG B C 1
ATOM 2469 O O . ARG B 1 153 ? 6.637 0.241 -20.062 1 64.75 153 ARG B O 1
ATOM 2476 N N . LYS B 1 154 ? 7.711 -1.719 -20.594 1 55.91 154 LYS B N 1
ATOM 2477 C CA . LYS B 1 154 ? 7.734 -1.532 -22.031 1 55.91 154 LYS B CA 1
ATOM 2478 C C . LYS B 1 154 ? 6.543 -2.217 -22.703 1 55.91 154 LYS B C 1
ATOM 2480 O O . LYS B 1 154 ? 6.055 -3.236 -22.203 1 55.91 154 LYS B O 1
#

Sequence (308 aa):
MAMWYRAHNTKMIKYVFSGDGGLYVPGRWNHKGRKVVYCSDSIALCTLEWLAHNGLSVSGYSYYKFEIDIPDKLIKKFSVNDLPKGWNSEPAINVTRDFAEKQLFNQNTFLAISVPSVMVPEERNLVINPMHKDMKVITSKINPLGKYTSPTRKMAMWYRAHNTKMIKYVFSGDGGLYVPGRWNHKGRKVVYCSDSIALCTLEWLAHNGLSVSGYSYYKFEIDIPDKLIKKFSVNDLPKGWNSEPAINVTRDFAEKQLFNQNTFLAISVPSVMVPEERNLVINPMHKDMKVITSKINPLGKYTSPTRK

Radius of gyration: 20.32 Å; Cα contacts (8 Å, |Δi|>4): 645; chains: 2; bounding box: 37×59×45 Å